Protein AF-A0A2P5I2T3-F1 (afdb_monomer)

Mean predicted aligned error: 6.68 Å

Structure (mmCIF, N/CA/C/O backbone):
data_AF-A0A2P5I2T3-F1
#
_entry.id   AF-A0A2P5I2T3-F1
#
loop_
_atom_site.group_PDB
_atom_site.id
_atom_site.type_symbol
_atom_site.label_atom_id
_atom_site.label_alt_id
_atom_site.label_comp_id
_atom_site.label_asym_id
_atom_site.label_entity_id
_atom_site.label_seq_id
_atom_site.pdbx_PDB_ins_code
_atom_site.Cartn_x
_atom_site.Cartn_y
_atom_site.Cartn_z
_atom_site.occupancy
_atom_site.B_iso_or_equiv
_atom_site.auth_seq_id
_atom_site.auth_comp_id
_atom_site.auth_asym_id
_atom_site.auth_atom_id
_atom_site.pdbx_PDB_model_num
ATOM 1 N N . MET A 1 1 ? 18.292 -25.363 -34.363 1.00 32.97 1 MET A N 1
ATOM 2 C CA . MET A 1 1 ? 18.574 -23.950 -34.681 1.00 32.97 1 MET A CA 1
ATOM 3 C C . MET A 1 1 ? 18.670 -23.229 -33.351 1.00 32.97 1 MET A C 1
ATOM 5 O O . MET A 1 1 ? 17.647 -23.008 -32.721 1.00 32.97 1 MET A O 1
ATOM 9 N N . GLN A 1 2 ? 19.888 -23.033 -32.844 1.00 26.33 2 GLN A N 1
ATOM 10 C CA . GLN A 1 2 ? 20.092 -22.266 -31.618 1.00 26.33 2 GLN A CA 1
ATOM 11 C C . GLN A 1 2 ? 19.827 -20.801 -31.954 1.00 26.33 2 GLN A C 1
ATOM 13 O O . GLN A 1 2 ? 20.566 -20.203 -32.731 1.00 26.33 2 GLN A O 1
ATOM 18 N N . ILE A 1 3 ? 18.729 -20.259 -31.439 1.00 29.86 3 ILE A N 1
ATOM 19 C CA . ILE A 1 3 ? 18.488 -18.821 -31.453 1.00 29.86 3 ILE A CA 1
ATOM 20 C C . ILE A 1 3 ? 19.332 -18.282 -30.301 1.00 29.86 3 ILE A C 1
ATOM 22 O O . ILE A 1 3 ? 18.973 -18.443 -29.139 1.00 29.86 3 ILE A O 1
ATOM 26 N N . SER A 1 4 ? 20.508 -17.739 -30.616 1.00 26.17 4 SER A N 1
ATOM 27 C CA . SER A 1 4 ? 21.255 -16.927 -29.659 1.00 26.17 4 SER A CA 1
ATOM 28 C C . SER A 1 4 ? 20.382 -15.732 -29.284 1.00 26.17 4 SER A C 1
ATOM 30 O O . SER A 1 4 ? 20.139 -14.866 -30.123 1.00 26.17 4 SER A O 1
ATOM 32 N N . LEU A 1 5 ? 19.910 -15.699 -28.036 1.00 30.08 5 LEU A N 1
ATOM 33 C CA . LEU A 1 5 ? 19.425 -14.480 -27.399 1.00 30.08 5 LEU A CA 1
ATOM 34 C C . LEU A 1 5 ? 20.590 -13.484 -27.414 1.00 30.08 5 LEU A C 1
ATOM 36 O O . LEU A 1 5 ? 21.592 -13.680 -26.728 1.00 30.08 5 LEU A O 1
ATOM 40 N N . VAL A 1 6 ? 20.494 -12.449 -28.243 1.00 29.92 6 VAL A N 1
ATOM 41 C CA . VAL A 1 6 ? 21.366 -11.283 -28.123 1.00 29.92 6 VAL A CA 1
ATOM 42 C C . VAL A 1 6 ? 20.775 -10.457 -26.987 1.00 29.92 6 VAL A C 1
ATOM 44 O O . VAL A 1 6 ? 19.827 -9.707 -27.197 1.00 29.92 6 VAL A O 1
ATOM 47 N N . THR A 1 7 ? 21.286 -10.646 -25.773 1.00 32.59 7 THR A N 1
ATOM 48 C CA . THR A 1 7 ? 21.041 -9.739 -24.651 1.00 32.59 7 THR A CA 1
ATOM 49 C C . THR A 1 7 ? 21.664 -8.391 -25.001 1.00 32.59 7 THR A C 1
ATOM 51 O O . THR A 1 7 ? 22.879 -8.201 -24.939 1.00 32.59 7 THR A O 1
ATOM 54 N N . LEU A 1 8 ? 20.839 -7.453 -25.461 1.00 34.16 8 LEU A N 1
ATOM 55 C CA . LEU A 1 8 ? 21.260 -6.078 -25.680 1.00 34.16 8 LEU A CA 1
ATOM 56 C C . LEU A 1 8 ? 21.104 -5.333 -24.349 1.00 34.16 8 LEU A C 1
ATOM 58 O O . LEU A 1 8 ? 20.110 -4.651 -24.139 1.00 34.16 8 LEU A O 1
ATOM 62 N N . SER A 1 9 ? 22.072 -5.472 -23.437 1.00 36.53 9 SER A N 1
ATOM 63 C CA . SER A 1 9 ? 22.148 -4.589 -22.266 1.00 36.53 9 SER A CA 1
ATOM 64 C C . SER A 1 9 ? 22.417 -3.165 -22.760 1.00 36.53 9 SER A C 1
ATOM 66 O O . SER A 1 9 ? 23.559 -2.797 -23.048 1.00 36.53 9 SER A O 1
ATOM 68 N N . VAL A 1 10 ? 21.364 -2.364 -22.920 1.00 43.59 10 VAL A N 1
ATOM 69 C CA . VAL A 1 10 ? 21.490 -0.944 -23.251 1.00 43.59 10 VAL A CA 1
ATOM 70 C C . VAL A 1 10 ? 21.860 -0.209 -21.967 1.00 43.59 10 VAL A C 1
ATOM 72 O O . VAL A 1 10 ? 21.004 0.201 -21.192 1.00 43.59 10 VAL A O 1
ATOM 75 N N . LEU A 1 11 ? 23.160 -0.056 -21.721 1.00 38.91 11 LEU A N 1
ATOM 76 C CA . LEU A 1 11 ? 23.653 0.818 -20.662 1.00 38.91 11 LEU A CA 1
ATOM 77 C C . LEU A 1 11 ? 23.642 2.269 -21.172 1.00 38.91 11 LEU A C 1
ATOM 79 O O . LEU A 1 11 ? 24.613 2.723 -21.783 1.00 38.91 11 LEU A O 1
ATOM 83 N N . VAL A 1 12 ? 22.570 3.020 -20.912 1.00 46.88 12 VAL A N 1
ATOM 84 C CA . VAL A 1 12 ? 22.556 4.474 -21.152 1.00 46.88 12 VAL A CA 1
ATOM 85 C C . VAL A 1 12 ? 23.304 5.164 -20.004 1.00 46.88 12 VAL A C 1
ATOM 87 O O . VAL A 1 12 ? 22.724 5.613 -19.023 1.00 46.88 12 VAL A O 1
ATOM 90 N N . THR A 1 13 ? 24.637 5.233 -20.084 1.00 38.31 13 THR A N 1
ATOM 91 C CA . THR A 1 13 ? 25.445 6.066 -19.170 1.00 38.31 13 THR A CA 1
ATOM 92 C C . THR A 1 13 ? 25.796 7.385 -19.853 1.00 38.31 13 THR A C 1
ATOM 94 O O . THR A 1 13 ? 26.799 7.479 -20.562 1.00 38.31 13 THR A O 1
ATOM 97 N N . LEU A 1 14 ? 24.998 8.436 -19.638 1.00 41.62 14 LEU A N 1
ATOM 98 C CA . LEU A 1 14 ? 25.305 9.766 -20.174 1.00 41.62 14 LEU A CA 1
ATOM 99 C C . LEU A 1 14 ? 26.227 10.551 -19.220 1.00 41.62 14 LEU A C 1
ATOM 101 O O . LEU A 1 14 ? 25.796 11.411 -18.453 1.00 41.62 14 LEU A O 1
ATOM 105 N N . ALA A 1 15 ? 27.531 10.268 -19.264 1.00 37.28 15 ALA A N 1
ATOM 106 C CA . ALA A 1 15 ? 28.548 11.060 -18.567 1.00 37.28 15 ALA A CA 1
ATOM 107 C C . ALA A 1 15 ? 29.061 12.214 -19.458 1.00 37.28 15 ALA A C 1
ATOM 109 O O . ALA A 1 15 ? 30.142 12.128 -20.036 1.00 37.28 15 ALA A O 1
ATOM 110 N N . ALA A 1 16 ? 28.303 13.310 -19.583 1.00 36.81 16 ALA A N 1
ATOM 111 C CA . ALA A 1 16 ? 28.754 14.516 -20.294 1.00 36.81 16 ALA A CA 1
ATOM 112 C C . ALA A 1 16 ? 29.417 15.531 -19.335 1.00 36.81 16 ALA A C 1
ATOM 114 O O . ALA A 1 16 ? 28.820 15.996 -18.361 1.00 36.81 16 ALA A O 1
ATOM 115 N N . ALA A 1 17 ? 30.672 15.898 -19.604 1.00 36.62 17 ALA A N 1
ATOM 116 C CA . ALA A 1 17 ? 31.431 16.871 -18.820 1.00 36.62 17 ALA A CA 1
ATOM 117 C C . ALA A 1 17 ? 30.964 18.331 -19.068 1.00 36.62 17 ALA A C 1
ATOM 119 O O . ALA A 1 17 ? 31.278 18.890 -20.108 1.00 36.62 17 ALA A O 1
ATOM 120 N N . ARG A 1 18 ? 30.271 18.920 -18.068 1.00 45.28 18 ARG A N 1
ATOM 121 C CA . ARG A 1 18 ? 30.009 20.357 -17.725 1.00 45.28 18 ARG A CA 1
ATOM 122 C C . ARG A 1 18 ? 29.583 21.350 -18.840 1.00 45.28 18 ARG A C 1
ATOM 124 O O . ARG A 1 18 ? 30.308 21.546 -19.806 1.00 45.28 18 ARG A O 1
ATOM 131 N N . PRO A 1 19 ? 28.506 22.141 -18.610 1.00 47.81 19 PRO A N 1
ATOM 132 C CA . PRO A 1 19 ? 28.566 23.308 -17.710 1.00 47.81 19 PRO A CA 1
ATOM 133 C C . PRO A 1 19 ? 27.414 23.339 -16.679 1.00 47.81 19 PRO A C 1
ATOM 135 O O . PRO A 1 19 ? 26.647 22.396 -16.573 1.00 47.81 19 PRO A O 1
ATOM 138 N N . SER A 1 20 ? 27.348 24.392 -15.863 1.00 52.25 20 SER A N 1
ATOM 139 C CA . SER A 1 20 ? 26.572 24.591 -14.620 1.00 52.25 20 SER A CA 1
ATOM 140 C C . SER A 1 20 ? 25.024 24.491 -14.675 1.00 52.25 20 SER A C 1
ATOM 142 O O . SER A 1 20 ? 24.356 25.158 -13.886 1.00 52.25 20 SER A O 1
ATOM 144 N N . GLY A 1 21 ? 24.443 23.691 -15.571 1.00 55.50 21 GLY A N 1
ATOM 145 C CA . GLY A 1 21 ? 23.000 23.448 -15.699 1.00 55.50 21 GLY A CA 1
ATOM 146 C C . GLY A 1 21 ? 22.548 22.108 -15.106 1.00 55.50 21 GLY A C 1
ATOM 147 O O . GLY A 1 21 ? 23.355 21.206 -14.883 1.00 55.50 21 GLY A O 1
ATOM 148 N N . VAL A 1 22 ? 21.246 21.981 -14.837 1.00 64.19 22 VAL A N 1
ATOM 149 C CA . VAL A 1 22 ? 20.603 20.695 -14.514 1.00 64.19 22 VAL A CA 1
ATOM 150 C C . VAL A 1 22 ? 20.504 19.875 -15.805 1.00 64.19 22 VAL A C 1
ATOM 152 O O . VAL A 1 22 ? 20.011 20.392 -16.805 1.00 64.19 22 VAL A O 1
ATOM 155 N N . LEU A 1 23 ? 20.983 18.627 -15.801 1.00 79.06 23 LEU A N 1
ATOM 156 C CA . LEU A 1 23 ? 20.867 17.729 -16.959 1.00 79.06 23 LEU A CA 1
ATOM 157 C C . LEU A 1 23 ? 19.408 17.301 -17.145 1.00 79.06 23 LEU A C 1
ATOM 159 O O . LEU A 1 23 ? 18.774 16.926 -16.164 1.00 79.06 23 LEU A O 1
ATOM 163 N N . GLN A 1 24 ? 18.888 17.346 -18.373 1.00 85.50 24 GLN A N 1
ATOM 164 C CA . GLN A 1 24 ? 17.580 16.785 -18.720 1.00 85.50 24 GLN A CA 1
ATOM 165 C C . GLN A 1 24 ? 17.779 15.494 -19.515 1.00 85.50 24 GLN A C 1
ATOM 167 O O . GLN A 1 24 ? 18.492 15.505 -20.517 1.00 85.50 24 GLN A O 1
ATOM 172 N N . LEU A 1 25 ? 17.183 14.402 -19.045 1.00 85.50 25 LEU A N 1
ATOM 173 C CA . LEU A 1 25 ? 17.205 13.078 -19.664 1.00 85.50 25 LEU A CA 1
ATOM 174 C C . LEU A 1 25 ? 15.768 12.675 -19.997 1.00 85.50 25 LEU A C 1
ATOM 176 O O . LEU A 1 25 ? 14.855 12.971 -19.223 1.00 85.50 25 LEU A O 1
ATOM 180 N N . ARG A 1 26 ? 15.576 12.049 -21.157 1.00 89.94 26 ARG A N 1
ATOM 181 C CA . ARG A 1 26 ? 14.302 11.454 -21.549 1.00 89.94 26 ARG A CA 1
ATOM 182 C C . ARG A 1 26 ? 14.583 10.165 -22.299 1.00 89.94 26 ARG A C 1
ATOM 184 O O . ARG A 1 26 ? 15.139 10.241 -23.395 1.00 89.94 26 ARG A O 1
ATOM 191 N N . ASP A 1 27 ? 14.166 9.049 -21.725 1.00 89.31 27 ASP A N 1
ATOM 192 C CA . ASP A 1 27 ? 14.324 7.729 -22.316 1.00 89.31 27 ASP A CA 1
ATOM 193 C C . ASP A 1 27 ? 12.945 7.122 -22.612 1.00 89.31 27 ASP A C 1
ATOM 195 O O . ASP A 1 27 ? 12.017 7.208 -21.816 1.00 89.31 27 ASP A O 1
ATOM 199 N N . GLU A 1 28 ? 12.799 6.534 -23.798 1.00 94.56 28 GLU A N 1
ATOM 200 C CA . GLU A 1 28 ? 11.582 5.845 -24.240 1.00 94.56 28 GLU A CA 1
ATOM 201 C C . GLU A 1 28 ? 11.980 4.460 -24.749 1.00 94.56 28 GLU A C 1
ATOM 203 O O . GLU A 1 28 ? 12.619 4.327 -25.798 1.00 94.56 28 GLU A O 1
ATOM 208 N N . LEU A 1 29 ? 11.630 3.417 -23.998 1.00 90.44 29 LEU A N 1
ATOM 209 C CA . LEU A 1 29 ? 12.040 2.042 -24.271 1.00 90.44 29 LEU A CA 1
ATOM 210 C C . LEU A 1 29 ? 10.828 1.165 -24.576 1.00 90.44 29 LEU A C 1
ATOM 212 O O . LEU A 1 29 ? 9.805 1.224 -23.900 1.00 90.44 29 LEU A O 1
ATOM 216 N N . HIS A 1 30 ? 10.963 0.322 -25.599 1.00 92.38 30 HIS A N 1
ATOM 217 C CA . HIS A 1 30 ? 9.909 -0.583 -26.047 1.00 92.38 30 HIS A CA 1
ATOM 218 C C . HIS A 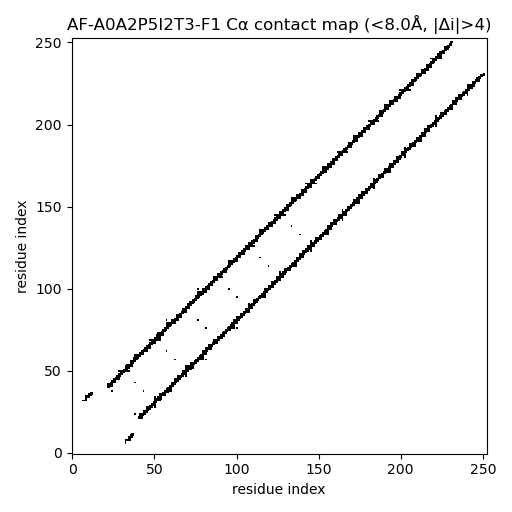1 30 ? 10.476 -1.980 -26.279 1.00 92.38 30 HIS A C 1
ATOM 220 O O . HIS A 1 30 ? 11.431 -2.124 -27.044 1.00 92.38 30 HIS A O 1
ATOM 226 N N . ASN A 1 31 ? 9.842 -3.005 -25.703 1.00 92.06 31 ASN A N 1
ATOM 227 C CA . ASN A 1 31 ? 10.200 -4.415 -25.908 1.00 92.06 31 ASN A CA 1
ATOM 228 C C . ASN A 1 31 ? 11.675 -4.707 -25.570 1.00 92.06 31 ASN A C 1
ATOM 230 O O . ASN A 1 31 ? 12.399 -5.325 -26.355 1.00 92.06 31 ASN A O 1
ATOM 234 N N . VAL A 1 32 ? 12.127 -4.203 -24.422 1.00 87.19 32 VAL A N 1
ATOM 235 C CA . VAL A 1 32 ? 13.503 -4.347 -23.929 1.00 87.19 32 VAL A CA 1
ATOM 236 C C . VAL A 1 32 ? 13.510 -5.305 -22.739 1.00 87.19 32 VAL A C 1
ATOM 238 O O . VAL A 1 32 ? 12.563 -5.329 -21.964 1.00 87.19 32 VAL A O 1
ATOM 241 N N . ALA A 1 33 ? 14.575 -6.084 -22.587 1.00 89.81 33 ALA A N 1
ATOM 242 C CA . ALA A 1 33 ? 14.834 -6.857 -21.376 1.00 89.81 33 ALA A CA 1
ATOM 243 C C . ALA A 1 33 ? 16.016 -6.238 -20.623 1.00 89.81 33 ALA A C 1
ATOM 245 O O . ALA A 1 33 ? 16.967 -5.768 -21.256 1.00 89.81 33 ALA A O 1
ATOM 246 N N . ASP A 1 34 ? 15.938 -6.233 -19.297 1.00 91.94 34 ASP A N 1
ATOM 247 C CA . ASP A 1 34 ? 16.983 -5.805 -18.368 1.00 91.94 34 ASP A CA 1
ATOM 248 C C . ASP A 1 34 ? 17.537 -4.375 -18.589 1.00 91.94 34 ASP A C 1
ATOM 250 O O . ASP A 1 34 ? 18.762 -4.177 -18.527 1.00 91.94 34 ASP A O 1
ATOM 254 N N . PRO A 1 35 ? 16.730 -3.335 -18.901 1.00 90.75 35 PRO A N 1
ATOM 255 C CA . PRO A 1 35 ? 17.290 -1.999 -19.034 1.00 90.75 35 PRO A CA 1
ATOM 256 C C . PRO A 1 35 ? 17.715 -1.456 -17.668 1.00 90.75 35 PRO A C 1
ATOM 258 O O . PRO A 1 35 ? 16.999 -1.560 -16.673 1.00 90.75 35 PRO A O 1
ATOM 261 N N . VAL A 1 36 ? 18.877 -0.805 -17.646 1.00 92.19 36 VAL A N 1
ATOM 262 C CA . VAL A 1 36 ? 19.387 -0.122 -16.457 1.00 92.19 36 VAL A CA 1
ATOM 263 C C . VAL A 1 36 ? 19.504 1.360 -16.761 1.00 92.19 36 VAL A C 1
ATOM 265 O O . VAL A 1 36 ? 20.369 1.773 -17.541 1.00 92.19 36 VAL A O 1
ATOM 268 N N . LEU A 1 37 ? 18.658 2.159 -16.116 1.00 89.06 37 LEU A N 1
ATOM 269 C CA . LEU A 1 37 ? 18.681 3.613 -16.225 1.00 89.06 37 LEU A CA 1
ATOM 270 C C . LEU A 1 37 ? 19.126 4.206 -14.895 1.00 89.06 37 LEU A C 1
ATOM 272 O O . LEU A 1 37 ? 18.697 3.805 -13.812 1.00 89.06 37 LEU A O 1
ATOM 276 N N . SER A 1 38 ? 20.048 5.161 -14.966 1.00 87.69 38 SER A N 1
ATOM 277 C CA . SER A 1 38 ? 20.539 5.827 -13.769 1.00 87.69 38 SER A CA 1
ATOM 278 C C . SER A 1 38 ? 20.663 7.320 -13.992 1.00 87.69 38 SER A C 1
ATOM 280 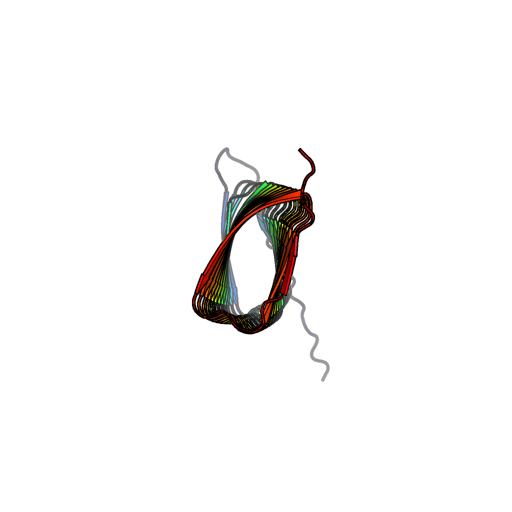O O . SER A 1 38 ? 21.278 7.786 -14.952 1.00 87.69 38 SER A O 1
ATOM 282 N N . SER A 1 39 ? 20.086 8.085 -13.071 1.00 82.81 39 SER A N 1
ATOM 283 C CA . SER A 1 39 ? 20.037 9.536 -13.165 1.00 82.81 39 SER A CA 1
ATOM 284 C C . SER A 1 39 ? 20.570 10.176 -11.883 1.00 82.81 39 SER A C 1
ATOM 286 O O . SER A 1 39 ? 20.415 9.685 -10.761 1.00 82.81 39 SER A O 1
ATOM 288 N N . SER A 1 40 ? 21.319 11.268 -12.026 1.00 85.81 40 SER A N 1
ATOM 289 C CA . SER A 1 40 ? 21.963 11.947 -10.903 1.00 85.81 40 SER A CA 1
ATOM 290 C C . SER A 1 40 ? 22.241 13.403 -11.235 1.00 85.81 40 SER A C 1
ATOM 292 O O . SER A 1 40 ? 22.907 13.708 -12.219 1.00 85.81 40 SER A O 1
ATOM 294 N N . LYS A 1 41 ? 21.806 14.313 -10.353 1.00 87.94 41 LYS A N 1
ATOM 295 C CA . LYS A 1 41 ? 21.873 15.773 -10.566 1.00 87.94 41 LYS A CA 1
ATOM 296 C C . LYS A 1 41 ? 21.166 16.190 -11.861 1.00 87.94 41 LYS A C 1
ATOM 298 O O . LYS A 1 41 ? 21.660 17.041 -12.600 1.00 87.94 41 LYS A O 1
ATOM 303 N N . SER A 1 42 ? 20.009 15.587 -12.100 1.00 86.69 42 SER A N 1
ATOM 304 C CA . SER A 1 42 ? 19.258 15.681 -13.346 1.00 86.69 42 SER A CA 1
ATOM 305 C C . SER A 1 42 ? 17.754 15.790 -13.099 1.00 86.69 42 SER A C 1
ATOM 307 O O . SER A 1 42 ? 17.270 15.562 -11.988 1.00 86.69 42 SER A O 1
ATOM 309 N N . VAL A 1 43 ? 17.043 16.142 -14.162 1.00 90.25 43 VAL A N 1
ATOM 310 C CA . VAL A 1 43 ? 15.623 15.873 -14.361 1.00 90.25 43 VAL A CA 1
ATOM 311 C C . VAL A 1 43 ? 15.545 14.731 -15.372 1.00 90.25 43 VAL A C 1
ATOM 313 O O . VAL A 1 43 ? 16.092 14.880 -16.462 1.00 90.25 43 VAL A O 1
ATOM 316 N N . ALA A 1 44 ? 14.946 13.604 -15.010 1.00 90.62 44 ALA A N 1
ATOM 317 C CA . ALA A 1 44 ? 14.779 12.443 -15.884 1.00 90.62 44 ALA A CA 1
ATOM 318 C C . ALA A 1 44 ? 13.292 12.173 -16.135 1.00 90.62 44 ALA A C 1
ATOM 320 O O . ALA A 1 44 ? 12.457 12.494 -15.285 1.00 90.62 44 ALA A O 1
ATOM 321 N N . ARG A 1 45 ? 12.972 11.627 -17.306 1.00 93.62 45 ARG A N 1
ATOM 322 C CA . ARG A 1 45 ? 11.647 11.102 -17.608 1.00 93.62 45 ARG A CA 1
ATOM 323 C C . ARG A 1 45 ? 11.785 9.835 -18.435 1.00 93.62 45 ARG A C 1
ATOM 325 O O . ARG A 1 45 ? 12.193 9.935 -19.592 1.00 93.62 45 ARG A O 1
ATOM 332 N N . ASP A 1 46 ? 11.393 8.712 -17.858 1.00 93.19 46 ASP A N 1
ATOM 333 C CA . ASP A 1 46 ? 11.585 7.404 -18.468 1.00 93.19 46 ASP A CA 1
ATOM 334 C C . ASP A 1 46 ? 10.210 6.775 -18.749 1.00 93.19 46 ASP A C 1
ATOM 336 O O . ASP A 1 46 ? 9.367 6.662 -17.863 1.00 93.19 46 ASP A O 1
ATOM 340 N N . GLU A 1 47 ? 9.949 6.417 -20.006 1.00 96.06 47 GLU A N 1
ATOM 341 C CA . GLU A 1 47 ? 8.700 5.789 -20.460 1.00 96.06 47 GLU A CA 1
ATOM 342 C C . GLU A 1 47 ? 9.015 4.385 -21.005 1.00 96.06 47 GLU A C 1
ATOM 344 O O . GLU A 1 47 ? 9.686 4.230 -22.030 1.00 96.06 47 GLU A O 1
ATOM 349 N N . LEU A 1 48 ? 8.557 3.342 -20.311 1.00 94.94 48 LEU A N 1
ATOM 350 C CA . LEU A 1 48 ? 8.883 1.942 -20.597 1.00 94.94 48 LEU A CA 1
ATOM 351 C C . LEU A 1 48 ? 7.620 1.159 -20.975 1.00 94.94 48 LEU A C 1
ATOM 353 O O . LEU A 1 48 ? 6.640 1.150 -20.234 1.00 94.94 48 LEU A O 1
ATOM 357 N N . HIS A 1 49 ? 7.666 0.451 -22.105 1.00 95.25 49 HIS A N 1
ATOM 358 C CA . HIS A 1 49 ? 6.562 -0.374 -22.600 1.00 95.25 49 HIS A CA 1
ATOM 359 C C . HIS A 1 49 ? 7.017 -1.801 -22.913 1.00 95.25 49 HIS A C 1
ATOM 361 O O . HIS A 1 49 ? 7.939 -1.999 -23.711 1.00 95.25 49 HIS A O 1
ATOM 367 N N . ASN A 1 50 ? 6.313 -2.796 -22.365 1.00 94.31 50 ASN A N 1
ATOM 368 C CA . ASN A 1 50 ? 6.598 -4.223 -22.562 1.00 94.31 50 ASN A CA 1
ATOM 369 C C . ASN A 1 50 ? 8.051 -4.566 -22.199 1.00 94.31 50 ASN A C 1
ATOM 371 O O . ASN A 1 50 ? 8.816 -5.049 -23.036 1.00 94.31 50 ASN A O 1
ATOM 375 N N . VAL A 1 51 ? 8.452 -4.232 -20.977 1.00 91.50 51 VAL A N 1
ATOM 376 C CA . VAL A 1 51 ? 9.831 -4.395 -20.509 1.00 91.50 51 VAL A CA 1
ATOM 377 C C . VAL A 1 51 ? 9.899 -5.488 -19.450 1.00 91.50 51 VAL A C 1
ATOM 379 O O . VAL A 1 51 ? 9.004 -5.594 -18.622 1.00 91.50 51 VAL A O 1
ATOM 382 N N . ALA A 1 52 ? 10.951 -6.298 -19.470 1.00 93.31 52 ALA A N 1
ATOM 383 C CA . ALA A 1 52 ? 11.249 -7.233 -18.386 1.00 93.31 52 ALA A CA 1
ATOM 384 C C . ALA A 1 52 ? 12.419 -6.706 -17.550 1.00 93.31 52 ALA A C 1
ATOM 386 O O . ALA A 1 52 ? 13.377 -6.180 -18.121 1.00 93.31 52 ALA A O 1
ATOM 387 N N . ASP A 1 53 ? 12.313 -6.831 -16.229 1.00 94.44 53 ASP A N 1
ATOM 388 C CA . ASP A 1 53 ? 13.373 -6.600 -15.246 1.00 94.44 53 ASP A CA 1
ATOM 389 C C . ASP A 1 53 ? 14.060 -5.212 -15.311 1.00 94.44 53 ASP A C 1
ATOM 391 O O . ASP A 1 53 ? 15.294 -5.122 -15.261 1.00 94.44 53 ASP A O 1
ATOM 395 N N . PRO A 1 54 ? 13.336 -4.079 -15.455 1.00 94.94 54 PRO A N 1
ATOM 396 C CA . PRO A 1 54 ? 13.994 -2.781 -15.487 1.00 94.94 54 PRO A CA 1
ATOM 397 C C . PRO A 1 54 ? 14.513 -2.367 -14.108 1.00 94.94 54 PRO A C 1
ATOM 399 O O . PRO A 1 54 ? 13.810 -2.452 -13.101 1.00 94.94 54 PRO A O 1
ATOM 402 N N . ALA A 1 55 ? 15.725 -1.815 -14.080 1.00 96.12 55 ALA A N 1
ATOM 403 C CA . ALA A 1 55 ? 16.330 -1.245 -12.882 1.00 96.12 55 ALA A CA 1
ATOM 404 C C . ALA A 1 55 ? 16.562 0.260 -13.054 1.00 96.12 55 ALA A C 1
ATOM 406 O O . ALA A 1 55 ? 17.426 0.689 -13.827 1.00 96.12 55 ALA A O 1
ATOM 407 N N . LEU A 1 56 ? 15.804 1.071 -12.315 1.00 94.50 56 LEU A N 1
ATOM 408 C CA . LEU A 1 56 ? 15.859 2.531 -12.381 1.00 94.50 56 LEU A CA 1
ATOM 409 C C . LEU A 1 56 ? 16.407 3.083 -11.062 1.00 94.50 56 LEU A C 1
ATOM 411 O O . LEU A 1 56 ? 15.844 2.881 -9.986 1.00 94.50 56 LEU A O 1
ATOM 415 N N . ALA A 1 57 ? 17.539 3.783 -11.133 1.00 93.62 57 ALA A N 1
ATOM 416 C CA . ALA A 1 57 ? 18.227 4.323 -9.964 1.00 93.62 57 ALA A CA 1
ATOM 417 C C . ALA A 1 57 ? 18.367 5.848 -10.040 1.00 93.62 57 ALA A C 1
ATOM 419 O O . ALA A 1 57 ? 19.114 6.402 -10.851 1.00 93.62 57 ALA A O 1
ATOM 420 N N . GLN A 1 58 ? 17.708 6.545 -9.121 1.00 89.19 58 GLN A N 1
ATOM 421 C CA . GLN A 1 58 ? 17.650 7.998 -9.078 1.00 89.19 58 GLN A CA 1
ATOM 422 C C . GLN A 1 58 ? 18.407 8.531 -7.858 1.00 89.19 58 GLN A C 1
ATOM 424 O O . GLN A 1 58 ? 18.078 8.276 -6.701 1.00 89.19 58 GLN A O 1
ATOM 429 N N . GLY A 1 59 ? 19.447 9.323 -8.101 1.00 87.88 59 GLY A N 1
ATOM 430 C CA . GLY A 1 59 ? 20.273 9.912 -7.051 1.00 87.88 59 GLY A CA 1
ATOM 431 C C . GLY A 1 59 ? 19.710 11.230 -6.519 1.00 87.88 59 GLY A C 1
ATOM 432 O O . GLY A 1 59 ? 18.673 11.300 -5.864 1.00 87.88 59 GLY A O 1
ATOM 433 N N . LYS A 1 60 ? 20.454 12.317 -6.750 1.00 90.94 60 LYS A N 1
ATOM 434 C CA . LYS A 1 60 ? 19.984 13.682 -6.473 1.00 90.94 60 LYS A CA 1
ATOM 435 C C . LYS A 1 60 ? 19.222 14.208 -7.689 1.00 90.94 60 LYS A C 1
ATOM 437 O O . LYS A 1 60 ? 19.807 14.975 -8.449 1.00 90.94 60 LYS A O 1
ATOM 442 N N . ALA A 1 61 ? 18.000 13.747 -7.911 1.00 89.81 61 ALA A N 1
ATOM 443 C CA . ALA A 1 61 ? 17.272 13.987 -9.155 1.00 89.81 61 ALA A CA 1
ATOM 444 C C . ALA A 1 61 ? 15.806 14.373 -8.922 1.00 89.81 61 ALA A C 1
ATOM 446 O O . ALA A 1 61 ? 15.277 14.212 -7.822 1.00 89.81 61 ALA A O 1
ATOM 447 N N . VAL A 1 62 ? 15.181 14.905 -9.967 1.00 94.44 62 VAL A N 1
ATOM 448 C CA . VAL A 1 62 ? 13.727 14.862 -10.140 1.00 94.44 62 VAL A CA 1
ATOM 449 C C . VAL A 1 62 ? 13.471 13.854 -11.246 1.00 94.44 62 VAL A C 1
ATOM 451 O O . VAL A 1 62 ? 14.080 13.978 -12.305 1.00 94.44 62 VAL A O 1
ATOM 454 N N . ALA A 1 63 ? 12.631 12.865 -11.014 1.00 94.00 63 ALA A N 1
ATOM 455 C CA . ALA A 1 63 ? 12.363 11.833 -11.998 1.00 94.00 63 ALA A CA 1
ATOM 456 C C . ALA A 1 63 ? 10.872 11.561 -12.100 1.00 94.00 63 ALA A C 1
ATOM 458 O O . ALA A 1 63 ? 10.120 11.808 -11.149 1.00 94.00 63 ALA A O 1
ATOM 459 N N . ARG A 1 64 ? 10.472 11.103 -13.280 1.00 97.25 64 ARG A N 1
ATOM 460 C CA . ARG A 1 64 ? 9.127 10.633 -13.540 1.00 97.25 64 ARG A CA 1
ATOM 461 C C . ARG A 1 64 ? 9.205 9.405 -14.427 1.00 97.25 64 ARG A C 1
ATOM 463 O O . ARG A 1 64 ? 9.595 9.548 -15.585 1.00 97.25 64 ARG A O 1
ATOM 470 N N . ASP A 1 65 ? 8.774 8.277 -13.895 1.00 96.94 65 ASP A N 1
ATOM 471 C CA . ASP A 1 65 ? 8.892 6.991 -14.563 1.00 96.94 65 ASP A CA 1
ATOM 472 C C . ASP A 1 65 ? 7.477 6.458 -14.838 1.00 96.94 65 ASP A C 1
ATOM 474 O O . ASP A 1 65 ? 6.648 6.369 -13.936 1.00 96.94 65 ASP A O 1
ATOM 478 N N . GLU A 1 66 ? 7.164 6.178 -16.103 1.00 98.12 66 GLU A N 1
ATOM 479 C CA . GLU A 1 66 ? 5.870 5.643 -16.550 1.00 98.12 66 GLU A CA 1
ATOM 480 C C . GLU A 1 66 ? 6.102 4.262 -17.182 1.00 98.12 66 GLU A C 1
ATOM 482 O O . GLU A 1 66 ? 6.724 4.138 -18.240 1.00 98.12 66 GLU A O 1
ATOM 487 N N . LEU A 1 67 ? 5.625 3.208 -16.522 1.00 97.81 67 LEU A N 1
ATOM 488 C CA . LEU A 1 67 ? 5.883 1.810 -16.869 1.00 97.81 67 LEU A CA 1
ATOM 489 C C . LEU A 1 67 ? 4.572 1.105 -17.240 1.00 97.81 67 LEU A C 1
ATOM 491 O O . LEU A 1 67 ? 3.638 1.054 -16.443 1.00 97.81 67 LEU A O 1
ATOM 495 N N . HIS A 1 68 ? 4.518 0.513 -18.434 1.00 97.56 68 HIS A N 1
ATOM 496 C CA . HIS A 1 68 ? 3.354 -0.218 -18.939 1.00 97.56 68 HIS A CA 1
ATOM 497 C C . HIS A 1 68 ? 3.720 -1.642 -19.359 1.00 97.56 68 HIS A C 1
ATOM 499 O O . HIS A 1 68 ? 4.607 -1.838 -20.196 1.00 97.56 68 HIS A O 1
ATOM 505 N N . ASN A 1 69 ? 2.969 -2.624 -18.853 1.00 96.94 69 ASN A N 1
ATOM 506 C CA . ASN A 1 69 ? 3.170 -4.051 -19.116 1.00 96.94 69 ASN A CA 1
ATOM 507 C C . ASN A 1 69 ? 4.608 -4.475 -18.788 1.00 96.94 69 ASN A C 1
ATOM 509 O O . ASN A 1 69 ? 5.357 -4.899 -19.671 1.00 96.94 69 ASN A O 1
ATOM 513 N N . VAL A 1 70 ? 5.017 -4.279 -17.540 1.00 94.50 70 VAL A N 1
ATOM 514 C CA . VAL A 1 70 ? 6.395 -4.530 -17.114 1.00 94.50 70 VAL A CA 1
ATOM 515 C C . VAL A 1 70 ? 6.436 -5.713 -16.157 1.00 94.50 70 VAL A C 1
ATOM 517 O O . VAL A 1 70 ? 5.607 -5.804 -15.259 1.00 94.50 70 VAL A O 1
ATOM 520 N N . ALA A 1 71 ? 7.393 -6.617 -16.344 1.00 94.94 71 ALA A N 1
ATOM 521 C CA . ALA A 1 71 ? 7.708 -7.639 -15.351 1.00 94.94 71 ALA A CA 1
ATOM 522 C C . ALA A 1 71 ? 8.840 -7.136 -14.450 1.00 94.94 71 ALA A C 1
ATOM 524 O O . ALA A 1 71 ? 9.830 -6.606 -14.953 1.00 94.94 71 ALA A O 1
ATOM 525 N N . ASP A 1 72 ? 8.671 -7.290 -13.145 1.00 96.88 72 ASP A N 1
ATOM 526 C CA . ASP A 1 72 ? 9.714 -7.177 -12.124 1.00 96.88 72 ASP A CA 1
ATOM 527 C C . ASP A 1 72 ? 10.502 -5.842 -12.076 1.00 96.88 72 ASP A C 1
ATOM 529 O O . ASP A 1 72 ? 11.727 -5.851 -11.914 1.00 96.88 72 ASP A O 1
ATOM 533 N N . PRO A 1 73 ? 9.866 -4.650 -12.199 1.00 97.25 73 PRO A N 1
ATOM 534 C CA . PRO A 1 73 ? 10.566 -3.383 -12.028 1.00 97.25 73 PRO A CA 1
ATOM 535 C C . PRO A 1 73 ? 11.154 -3.191 -10.627 1.00 97.25 73 PRO A C 1
ATOM 537 O O . PRO A 1 73 ? 10.481 -3.350 -9.605 1.00 97.25 73 PRO A O 1
ATOM 540 N N . ALA A 1 74 ? 12.399 -2.714 -10.601 1.00 98.06 74 ALA A N 1
ATOM 541 C CA . ALA A 1 74 ? 13.099 -2.278 -9.402 1.00 98.06 74 ALA A CA 1
ATOM 542 C C . ALA A 1 74 ? 13.451 -0.786 -9.494 1.00 98.06 74 ALA A C 1
ATOM 544 O O . ALA A 1 74 ? 14.374 -0.385 -10.212 1.00 98.06 74 ALA A O 1
ATOM 545 N N . LEU A 1 75 ? 12.734 0.047 -8.740 1.00 97.56 75 LEU A N 1
ATOM 546 C CA . LEU A 1 75 ? 12.923 1.498 -8.712 1.00 97.56 75 LEU A CA 1
ATOM 547 C C . LEU A 1 75 ? 13.529 1.912 -7.371 1.00 97.56 75 LEU A C 1
ATOM 549 O O . LEU A 1 75 ? 13.045 1.566 -6.292 1.00 97.56 75 LEU A O 1
ATOM 553 N N . SER A 1 76 ? 14.628 2.662 -7.425 1.00 96.00 76 SER A N 1
ATOM 554 C CA . SER A 1 76 ? 15.326 3.142 -6.236 1.00 96.00 76 SER A CA 1
ATOM 555 C C . SER A 1 76 ? 15.584 4.636 -6.304 1.00 96.00 76 SER A C 1
ATOM 557 O O . SER A 1 76 ? 16.303 5.126 -7.175 1.00 96.00 76 SER A O 1
ATOM 559 N N . SER A 1 77 ? 15.058 5.367 -5.326 1.00 92.50 77 SER A N 1
ATOM 560 C CA . SER A 1 77 ? 15.131 6.817 -5.263 1.00 92.50 77 SER A CA 1
ATOM 561 C C . SER A 1 77 ? 15.854 7.285 -3.993 1.00 92.50 77 SER A C 1
ATOM 563 O O . SER A 1 77 ? 15.539 6.941 -2.856 1.00 92.50 77 SER A O 1
ATOM 565 N N . GLY A 1 78 ? 16.930 8.048 -4.180 1.00 91.81 78 GLY A N 1
ATOM 566 C CA . GLY A 1 78 ? 17.848 8.465 -3.128 1.00 91.81 78 GLY A CA 1
ATOM 567 C C . GLY A 1 78 ? 17.457 9.794 -2.487 1.00 91.81 78 GLY A C 1
ATOM 568 O O . GLY A 1 78 ? 16.649 9.857 -1.565 1.00 91.81 78 GLY A O 1
ATOM 569 N N . LYS A 1 79 ? 18.130 10.874 -2.899 1.00 93.94 79 LYS A N 1
ATOM 570 C CA . LYS A 1 79 ? 17.843 12.248 -2.448 1.00 93.94 79 LYS A CA 1
ATOM 571 C C . LYS A 1 79 ? 17.079 12.980 -3.542 1.00 93.94 79 LYS A C 1
ATOM 573 O O . LYS A 1 79 ? 17.620 13.913 -4.141 1.00 93.94 79 LYS A O 1
ATOM 578 N N . SER A 1 80 ? 15.868 12.532 -3.814 1.00 93.38 80 SER A N 1
ATOM 579 C CA . SER A 1 80 ? 15.144 12.877 -5.031 1.00 93.38 80 SER A CA 1
ATOM 580 C C . SER A 1 80 ? 13.707 13.311 -4.771 1.00 93.38 80 SER A C 1
ATOM 582 O O . SER A 1 80 ? 13.190 13.221 -3.655 1.00 93.38 80 SER A O 1
ATOM 584 N N . VAL A 1 81 ? 13.093 13.812 -5.836 1.00 96.75 81 VAL A N 1
ATOM 585 C CA . VAL A 1 81 ? 11.644 13.801 -6.015 1.00 96.75 81 VAL A CA 1
ATOM 586 C C . VAL A 1 81 ? 11.362 12.774 -7.106 1.00 96.75 81 VAL A C 1
ATOM 588 O O . VAL A 1 81 ? 11.862 12.951 -8.215 1.00 96.75 81 VAL A O 1
ATOM 591 N N . ALA A 1 82 ? 10.639 11.712 -6.778 1.00 96.38 82 ALA A N 1
ATOM 592 C CA . ALA A 1 82 ? 10.277 10.637 -7.696 1.00 96.38 82 ALA A CA 1
ATOM 593 C C . ALA A 1 82 ? 8.760 10.616 -7.882 1.00 96.38 82 ALA A C 1
ATOM 595 O O . ALA A 1 82 ? 8.020 10.942 -6.946 1.00 96.38 82 ALA A O 1
ATOM 596 N N . ARG A 1 83 ? 8.319 10.282 -9.092 1.00 98.19 83 ARG A N 1
ATOM 597 C CA . ARG A 1 83 ? 6.924 9.979 -9.378 1.00 98.19 83 ARG A CA 1
ATOM 598 C C . ARG A 1 83 ? 6.872 8.793 -10.321 1.00 98.19 83 ARG A C 1
ATOM 600 O O . ARG A 1 83 ? 7.236 8.954 -11.484 1.00 98.19 83 ARG A O 1
ATOM 607 N N . ASP A 1 84 ? 6.358 7.684 -9.827 1.00 98.12 84 ASP A N 1
ATOM 608 C CA . ASP A 1 84 ? 6.413 6.413 -10.526 1.00 98.12 84 ASP A CA 1
ATOM 609 C C . ASP A 1 84 ? 4.969 5.947 -10.789 1.00 98.12 84 ASP A C 1
ATOM 611 O O . ASP A 1 84 ? 4.159 5.841 -9.872 1.00 98.12 84 ASP A O 1
ATOM 615 N N . GLU A 1 85 ? 4.611 5.757 -12.058 1.00 98.56 85 GLU A N 1
ATOM 616 C CA . GLU A 1 85 ? 3.286 5.309 -12.509 1.00 98.56 85 GLU A CA 1
ATOM 617 C C . GLU A 1 85 ? 3.440 3.936 -13.181 1.00 98.56 85 GLU A C 1
ATOM 619 O O . GLU A 1 85 ? 4.042 3.826 -14.251 1.00 98.56 85 GLU A O 1
ATOM 624 N N . LEU A 1 86 ? 2.915 2.880 -12.559 1.00 98.50 86 LEU A N 1
ATOM 625 C CA . LEU A 1 86 ? 3.060 1.489 -12.998 1.00 98.50 86 LEU A CA 1
ATOM 626 C C . LEU A 1 86 ? 1.695 0.905 -13.385 1.00 98.50 86 LEU A C 1
ATOM 628 O O . LEU A 1 86 ? 0.751 0.929 -12.597 1.00 98.50 86 LEU A O 1
ATOM 632 N N . HIS A 1 87 ? 1.604 0.334 -14.588 1.00 98.12 87 HIS A N 1
ATOM 633 C CA . HIS A 1 87 ? 0.391 -0.295 -15.114 1.00 98.12 87 HIS A CA 1
ATOM 634 C C . HIS A 1 87 ? 0.663 -1.713 -15.612 1.00 98.12 87 HIS A C 1
ATOM 636 O O . HIS A 1 87 ? 1.540 -1.914 -16.456 1.00 98.12 87 HIS A O 1
ATOM 642 N N . ASN A 1 88 ? -0.169 -2.665 -15.181 1.00 97.88 88 ASN A N 1
ATOM 643 C CA . ASN A 1 88 ? -0.090 -4.080 -15.554 1.00 97.88 88 ASN A CA 1
ATOM 644 C C . ASN A 1 88 ? 1.297 -4.654 -15.243 1.00 97.88 88 ASN A C 1
ATOM 646 O O . ASN A 1 88 ? 2.096 -4.913 -16.148 1.00 97.88 88 ASN A O 1
ATOM 650 N N . VAL A 1 89 ? 1.585 -4.806 -13.956 1.00 96.69 89 VAL A N 1
ATOM 651 C CA . VAL A 1 89 ? 2.879 -5.293 -13.474 1.00 96.69 89 VAL A CA 1
ATOM 652 C C . VAL A 1 89 ? 2.702 -6.646 -12.802 1.00 96.69 89 VAL A C 1
ATOM 654 O O . VAL A 1 89 ? 1.693 -6.876 -12.143 1.00 96.69 89 VAL A O 1
ATOM 657 N N . ALA A 1 90 ? 3.655 -7.555 -13.014 1.00 95.56 90 ALA A N 1
ATOM 658 C CA . ALA A 1 90 ? 3.713 -8.792 -12.242 1.00 95.56 90 ALA A CA 1
ATOM 659 C C . ALA A 1 90 ? 4.142 -8.443 -10.812 1.00 95.56 90 ALA A C 1
ATOM 661 O O . ALA A 1 90 ? 3.278 -8.168 -9.984 1.00 95.56 90 ALA A O 1
ATOM 662 N N . ASP A 1 91 ? 5.444 -8.284 -10.583 1.00 97.06 91 ASP A N 1
ATOM 663 C CA . ASP A 1 91 ? 5.976 -7.955 -9.263 1.00 97.06 91 ASP A CA 1
ATOM 664 C C . ASP A 1 91 ? 6.696 -6.607 -9.309 1.00 97.06 91 ASP A C 1
ATOM 666 O O . ASP A 1 91 ? 7.312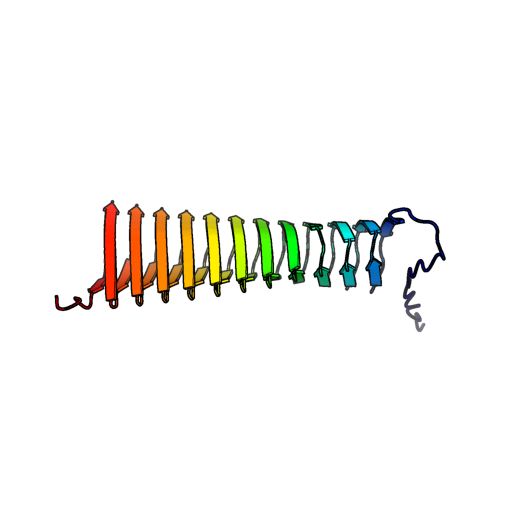 -6.267 -10.309 1.00 97.06 91 ASP A O 1
ATOM 670 N N . SER A 1 92 ? 6.651 -5.801 -8.252 1.00 96.56 92 SER A N 1
ATOM 671 C CA . SER A 1 92 ? 7.354 -4.510 -8.223 1.00 96.56 92 SER A CA 1
ATOM 672 C C . SER A 1 92 ? 8.030 -4.232 -6.893 1.00 96.56 92 SER A C 1
ATOM 674 O O . SER A 1 92 ? 7.500 -4.531 -5.821 1.00 96.56 92 SER A O 1
ATOM 676 N N . VAL A 1 93 ? 9.210 -3.612 -6.959 1.00 98.31 93 VAL A N 1
ATOM 677 C CA . VAL A 1 93 ? 9.952 -3.163 -5.779 1.00 98.31 93 VAL A CA 1
ATOM 678 C C . VAL A 1 93 ? 10.317 -1.695 -5.924 1.00 98.31 93 VAL A C 1
ATOM 680 O O . VAL A 1 93 ? 11.143 -1.320 -6.757 1.00 98.31 93 VAL A O 1
ATOM 683 N N . LEU A 1 94 ? 9.736 -0.863 -5.064 1.00 98.12 94 LEU A N 1
ATOM 684 C CA . LEU A 1 94 ? 9.991 0.572 -5.013 1.00 98.12 94 LEU A CA 1
ATOM 685 C C . LEU A 1 94 ? 10.644 0.916 -3.674 1.00 98.12 94 LEU A C 1
ATOM 687 O O . LEU A 1 94 ? 10.151 0.594 -2.592 1.00 98.12 94 LEU A O 1
ATOM 691 N N . SER A 1 95 ? 11.803 1.569 -3.727 1.00 96.88 95 SER A N 1
ATOM 692 C CA . SER A 1 95 ? 12.558 1.938 -2.533 1.00 96.88 95 SER A CA 1
ATOM 693 C C . SER A 1 95 ? 12.924 3.409 -2.537 1.00 96.88 95 SER A C 1
ATOM 695 O O . SER A 1 95 ? 13.652 3.883 -3.407 1.00 96.88 95 SER A O 1
ATOM 697 N N . SER A 1 96 ? 12.485 4.127 -1.508 1.00 93.56 96 SER A N 1
ATOM 698 C CA . SER A 1 96 ? 12.692 5.558 -1.365 1.00 93.56 96 SER A CA 1
ATOM 699 C C . SER A 1 96 ? 13.511 5.885 -0.107 1.00 93.56 96 SER A C 1
ATOM 701 O O . SER A 1 96 ? 13.283 5.403 1.006 1.00 93.56 96 SER A O 1
ATOM 703 N N . GLY A 1 97 ? 14.558 6.685 -0.283 1.00 92.81 97 GLY A N 1
ATOM 704 C CA . GLY A 1 97 ? 15.528 7.025 0.748 1.00 92.81 97 GLY A CA 1
ATOM 705 C C . GLY A 1 97 ? 15.178 8.315 1.482 1.00 92.81 97 GLY A C 1
ATOM 706 O O . GLY A 1 97 ? 14.400 8.338 2.432 1.00 92.81 97 GLY A O 1
ATOM 707 N N . LYS A 1 98 ? 15.867 9.400 1.118 1.00 94.88 98 LYS A N 1
ATOM 708 C CA . LYS A 1 98 ? 15.646 10.760 1.634 1.00 94.88 98 LYS A CA 1
ATOM 709 C C . LYS A 1 98 ? 14.932 11.581 0.567 1.00 94.88 98 LYS A C 1
ATOM 711 O O . LYS A 1 98 ? 15.537 12.496 0.005 1.00 94.88 98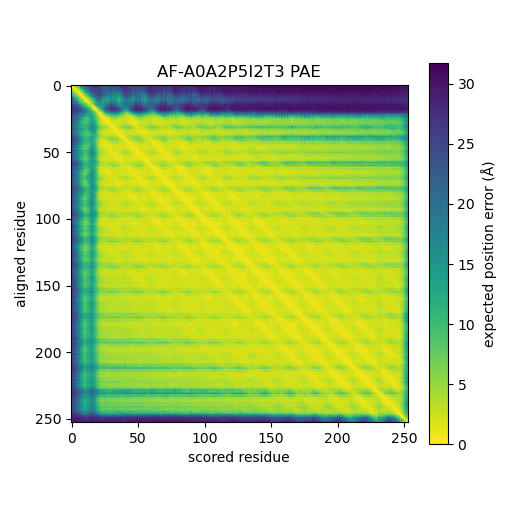 LYS A O 1
ATOM 716 N N . SER A 1 99 ? 13.686 11.234 0.300 1.00 93.88 99 SER A N 1
ATOM 717 C CA . SER A 1 99 ? 12.978 11.635 -0.912 1.00 93.88 99 SER A CA 1
ATOM 718 C C . SER A 1 99 ? 11.584 12.193 -0.632 1.00 93.88 99 SER A C 1
ATOM 720 O O . SER A 1 99 ? 11.068 12.147 0.488 1.00 93.88 99 SER A O 1
ATOM 722 N N . VAL A 1 100 ? 10.999 12.759 -1.682 1.00 97.50 100 VAL A N 1
ATOM 723 C CA . VAL A 1 100 ? 9.549 12.829 -1.853 1.00 97.50 100 VAL A CA 1
ATOM 724 C C . VAL A 1 100 ? 9.215 11.823 -2.949 1.00 97.50 100 VAL A C 1
ATOM 726 O O . VAL A 1 100 ? 9.758 11.956 -4.042 1.00 97.50 100 VAL A O 1
ATOM 729 N N . ALA A 1 101 ? 8.402 10.822 -2.644 1.00 96.94 101 ALA A N 1
ATOM 730 C CA . ALA A 1 101 ? 7.964 9.800 -3.590 1.00 96.94 101 ALA A CA 1
ATOM 731 C C . ALA A 1 101 ? 6.447 9.888 -3.765 1.00 96.94 101 ALA A C 1
ATOM 733 O O . ALA A 1 101 ? 5.734 10.282 -2.832 1.00 96.94 101 ALA A O 1
ATOM 734 N N . ARG A 1 102 ? 5.985 9.588 -4.976 1.00 98.38 102 ARG A N 1
ATOM 735 C CA . ARG A 1 102 ? 4.574 9.399 -5.277 1.00 98.38 102 ARG A CA 1
ATOM 736 C C . ARG A 1 102 ? 4.454 8.241 -6.248 1.00 98.38 102 ARG A C 1
ATOM 738 O O . ARG A 1 102 ? 4.851 8.400 -7.401 1.00 98.38 102 ARG A O 1
ATOM 745 N N . ASP A 1 103 ? 3.854 7.164 -5.782 1.00 98.38 103 ASP A N 1
ATOM 746 C CA . ASP A 1 103 ? 3.834 5.897 -6.489 1.00 98.38 103 ASP A CA 1
ATOM 747 C C . ASP A 1 103 ? 2.366 5.547 -6.778 1.00 98.38 103 ASP A C 1
ATOM 749 O O . ASP A 1 103 ? 1.538 5.490 -5.872 1.00 98.38 103 ASP A O 1
ATOM 753 N N . GLU A 1 104 ? 2.016 5.399 -8.055 1.00 98.75 104 GLU A N 1
ATOM 754 C CA . GLU A 1 104 ? 0.667 5.062 -8.527 1.00 98.75 104 GLU A CA 1
ATOM 755 C C . GLU A 1 104 ? 0.729 3.699 -9.233 1.00 98.75 104 GLU A C 1
ATOM 757 O O . GLU A 1 104 ? 1.329 3.573 -10.302 1.00 98.75 104 GLU A O 1
ATOM 762 N N . LEU A 1 105 ? 0.127 2.666 -8.641 1.00 98.69 105 LEU A N 1
ATOM 763 C CA . LEU A 1 105 ? 0.186 1.279 -9.113 1.00 98.69 105 LEU A CA 1
ATOM 764 C C . LEU A 1 105 ? -1.209 0.796 -9.525 1.00 98.69 105 LEU A C 1
ATOM 766 O O . LEU A 1 105 ? -2.152 0.849 -8.737 1.00 98.69 105 LEU A O 1
ATOM 770 N N . HIS A 1 106 ? -1.331 0.283 -10.749 1.00 98.44 106 HIS A N 1
ATOM 771 C CA . HIS A 1 106 ? -2.585 -0.226 -11.305 1.00 98.44 106 HIS A CA 1
ATOM 772 C C . HIS A 1 106 ? -2.416 -1.631 -11.878 1.00 98.44 106 HIS A C 1
ATOM 774 O O . HIS A 1 106 ? -1.580 -1.845 -12.760 1.00 98.44 106 HIS A O 1
ATOM 780 N N . ASN A 1 107 ? -3.290 -2.554 -11.466 1.00 98.25 107 ASN A N 1
ATOM 781 C CA . ASN A 1 107 ? -3.285 -3.953 -11.904 1.00 98.25 107 ASN A CA 1
ATOM 782 C C . ASN A 1 107 ? -1.914 -4.599 -11.661 1.00 98.25 107 ASN A C 1
ATOM 784 O O . ASN A 1 107 ? -1.172 -4.886 -12.605 1.00 98.25 107 ASN A O 1
ATOM 788 N N . VAL A 1 108 ? -1.570 -4.770 -10.390 1.00 97.44 108 VAL A N 1
ATOM 789 C CA . VAL A 1 108 ? -0.289 -5.346 -9.969 1.00 97.44 108 VAL A CA 1
ATOM 790 C C . VAL A 1 108 ? -0.556 -6.682 -9.290 1.00 97.44 108 VAL A C 1
ATOM 792 O O . VAL A 1 108 ? -1.518 -6.779 -8.532 1.00 97.44 108 VAL A O 1
ATOM 795 N N . ALA A 1 109 ? 0.237 -7.719 -9.570 1.00 97.88 109 ALA A N 1
ATOM 796 C CA . ALA A 1 109 ? 0.153 -8.927 -8.754 1.00 97.88 109 ALA A CA 1
ATOM 797 C C . ALA A 1 109 ? 0.760 -8.611 -7.385 1.00 97.88 109 ALA A C 1
ATOM 799 O O . ALA A 1 109 ? 0.005 -8.409 -6.437 1.00 97.88 109 ALA A O 1
ATOM 800 N N . ASP A 1 110 ? 2.071 -8.379 -7.333 1.00 98.12 110 ASP A N 1
ATOM 801 C CA . ASP A 1 110 ? 2.784 -8.168 -6.076 1.00 98.12 110 ASP A CA 1
ATOM 802 C C . ASP A 1 110 ? 3.517 -6.819 -6.050 1.00 98.12 110 ASP A C 1
ATOM 804 O O . ASP A 1 110 ? 4.162 -6.383 -7.011 1.00 98.12 110 ASP A O 1
ATOM 808 N N . SER A 1 111 ? 3.454 -6.120 -4.918 1.00 97.62 111 SER A N 1
ATOM 809 C CA . SER A 1 111 ? 4.156 -4.846 -4.738 1.00 97.62 111 SER A CA 1
ATOM 810 C C . SER A 1 111 ? 4.804 -4.717 -3.366 1.00 97.62 111 SER A C 1
ATOM 812 O O . SER A 1 111 ? 4.199 -4.982 -2.328 1.00 97.62 111 SER A O 1
ATOM 814 N N . ALA A 1 112 ? 6.057 -4.266 -3.356 1.00 98.56 112 ALA A N 1
ATOM 815 C CA . ALA A 1 112 ? 6.801 -3.955 -2.146 1.00 98.56 112 ALA A CA 1
ATOM 816 C C . ALA A 1 112 ? 7.331 -2.520 -2.202 1.00 98.56 112 ALA A C 1
ATOM 818 O O . ALA A 1 112 ? 8.245 -2.201 -2.965 1.00 98.56 112 ALA A O 1
ATOM 819 N N . LEU A 1 113 ? 6.775 -1.654 -1.357 1.00 98.44 113 LEU A N 1
ATOM 820 C CA . LEU A 1 113 ? 7.140 -0.246 -1.255 1.00 98.44 113 LEU A CA 1
ATOM 821 C C . LEU A 1 113 ? 7.851 -0.010 0.078 1.00 98.44 113 LEU A C 1
ATOM 823 O O . LEU A 1 113 ? 7.351 -0.344 1.152 1.00 98.44 113 LEU A O 1
ATOM 827 N N . SER A 1 114 ? 9.048 0.572 0.038 1.00 97.50 114 SER A N 1
ATOM 828 C CA . SER A 1 114 ? 9.840 0.843 1.238 1.00 97.50 114 SER A CA 1
ATOM 829 C C . SER A 1 114 ? 10.350 2.274 1.271 1.00 97.50 114 SER A C 1
ATOM 831 O O . SER A 1 114 ? 11.229 2.646 0.498 1.00 97.50 114 SER A O 1
ATOM 833 N N . SER A 1 115 ? 9.934 3.037 2.279 1.00 94.06 115 SER A N 1
ATOM 834 C CA . SER A 1 115 ? 10.297 4.442 2.457 1.00 94.06 115 SER A CA 1
ATOM 835 C C . SER A 1 115 ? 11.094 4.687 3.744 1.00 94.06 115 SER A C 1
ATOM 837 O O . SER A 1 115 ? 10.651 4.433 4.862 1.00 94.06 115 SER A O 1
ATOM 839 N N . GLY A 1 116 ? 12.306 5.227 3.611 1.00 92.94 116 GLY A N 1
ATOM 840 C CA . GLY A 1 116 ? 13.252 5.436 4.706 1.00 92.94 116 GLY A CA 1
ATOM 841 C C . GLY A 1 116 ? 12.995 6.709 5.514 1.00 92.94 116 GLY A C 1
ATOM 842 O O . GLY A 1 116 ? 12.458 6.667 6.618 1.00 92.94 116 GLY A O 1
ATOM 843 N N . LYS A 1 117 ? 13.466 7.857 5.020 1.00 95.12 117 LYS A N 1
ATOM 844 C CA . LYS A 1 117 ? 13.202 9.189 5.588 1.00 95.12 117 LYS A CA 1
ATOM 845 C C . LYS A 1 117 ? 12.558 10.059 4.514 1.00 95.12 117 LYS A C 1
ATOM 847 O O . LYS A 1 117 ? 13.231 10.930 3.959 1.00 95.12 117 LYS A O 1
ATOM 852 N N . ALA A 1 118 ? 11.284 9.816 4.257 1.00 93.25 118 ALA A N 1
ATOM 853 C CA . ALA A 1 118 ? 10.609 10.336 3.082 1.00 93.25 118 ALA A CA 1
ATOM 854 C C . ALA A 1 118 ? 9.283 11.031 3.406 1.00 93.25 118 ALA A C 1
ATOM 856 O O . ALA A 1 118 ? 8.758 10.941 4.519 1.00 93.25 118 ALA A O 1
ATOM 857 N N . ILE A 1 119 ? 8.773 11.741 2.407 1.00 97.50 119 ILE A N 1
ATOM 858 C CA . ILE A 1 119 ? 7.339 11.974 2.257 1.00 97.50 119 ILE A CA 1
ATOM 859 C C . ILE A 1 119 ? 6.890 11.017 1.154 1.00 97.50 119 ILE A C 1
ATOM 861 O O . ILE A 1 119 ? 7.414 11.130 0.048 1.00 97.50 119 ILE A O 1
ATOM 865 N N . ALA A 1 120 ? 5.997 10.086 1.468 1.00 96.88 120 ALA A N 1
ATOM 866 C CA . ALA A 1 120 ? 5.490 9.086 0.530 1.00 96.88 120 ALA A CA 1
ATOM 867 C C . ALA A 1 120 ? 3.993 9.299 0.285 1.00 96.88 120 ALA A C 1
ATOM 869 O O . ALA A 1 120 ? 3.292 9.849 1.146 1.00 96.88 120 ALA A O 1
ATOM 870 N N . ARG A 1 121 ? 3.541 8.939 -0.911 1.00 98.44 121 ARG A N 1
ATOM 871 C CA . ARG A 1 121 ? 2.138 8.953 -1.313 1.00 98.44 121 ARG A CA 1
ATOM 872 C C . ARG A 1 121 ? 1.928 7.794 -2.261 1.00 98.44 121 ARG A C 1
ATOM 874 O O . ARG A 1 121 ? 2.352 7.900 -3.410 1.00 98.44 121 ARG A O 1
ATOM 881 N N . ASP A 1 122 ? 1.269 6.762 -1.775 1.00 98.44 122 ASP A N 1
ATOM 882 C CA . ASP A 1 122 ? 1.194 5.492 -2.474 1.00 98.44 122 ASP A CA 1
ATOM 883 C C . ASP A 1 122 ? -0.288 5.226 -2.788 1.00 98.44 122 ASP A C 1
ATOM 885 O O . ASP A 1 122 ? -1.122 5.169 -1.888 1.00 98.44 122 ASP A O 1
ATOM 889 N N . GLU A 1 123 ? -0.639 5.156 -4.071 1.00 98.75 123 GLU A N 1
ATOM 890 C CA . GLU A 1 123 ? -2.003 4.916 -4.561 1.00 98.75 123 GLU A CA 1
ATOM 891 C C . GLU A 1 123 ? -2.023 3.574 -5.309 1.00 98.75 123 GLU A C 1
ATOM 893 O O . GLU A 1 123 ? -1.449 3.449 -6.392 1.00 98.75 123 GLU A O 1
ATOM 898 N N . LEU A 1 124 ? -2.668 2.557 -4.736 1.00 98.75 124 LEU A N 1
ATOM 899 C CA . LEU A 1 124 ? -2.694 1.184 -5.250 1.00 98.75 124 LEU A CA 1
ATOM 900 C C . LEU A 1 124 ? -4.117 0.797 -5.670 1.00 98.75 124 LEU A C 1
ATOM 902 O O . LEU A 1 124 ? -5.053 0.874 -4.875 1.00 98.75 124 LEU A O 1
ATOM 906 N N . HIS A 1 125 ? -4.273 0.335 -6.911 1.00 98.50 125 HIS A N 1
ATOM 907 C CA . HIS A 1 125 ? -5.554 -0.080 -7.481 1.00 98.50 125 HIS A CA 1
ATOM 908 C C . HIS A 1 125 ? -5.466 -1.470 -8.110 1.00 98.50 125 HIS A C 1
ATOM 910 O O . HIS A 1 125 ? -4.661 -1.693 -9.017 1.00 98.50 125 HIS A O 1
ATOM 916 N N . ASN A 1 126 ? -6.374 -2.365 -7.711 1.00 98.44 126 ASN A N 1
ATOM 917 C CA . ASN A 1 126 ? -6.439 -3.747 -8.195 1.00 98.44 126 ASN A CA 1
ATOM 918 C C . ASN A 1 126 ? -5.095 -4.463 -7.996 1.00 98.44 126 ASN A C 1
ATOM 920 O O . ASN A 1 126 ? -4.401 -4.785 -8.963 1.00 98.44 126 ASN A O 1
ATOM 924 N N . VAL A 1 127 ? -4.719 -4.656 -6.736 1.00 98.00 127 VAL A N 1
ATOM 925 C CA . VAL A 1 127 ? -3.465 -5.317 -6.360 1.00 98.00 127 VAL A CA 1
ATOM 926 C C . VAL A 1 127 ? -3.788 -6.655 -5.708 1.00 98.00 127 VAL A C 1
ATOM 928 O O . VAL A 1 127 ? -4.729 -6.717 -4.920 1.00 98.00 127 VAL A O 1
ATOM 931 N N . ALA A 1 128 ? -3.069 -7.727 -6.043 1.00 98.31 128 ALA A N 1
ATOM 932 C CA . ALA A 1 128 ? -3.217 -8.961 -5.274 1.00 98.31 128 ALA A CA 1
ATOM 933 C C . ALA A 1 128 ? -2.563 -8.751 -3.906 1.00 98.31 128 ALA A C 1
ATOM 935 O O . ALA A 1 128 ? -3.284 -8.560 -2.930 1.00 98.31 128 ALA A O 1
ATOM 936 N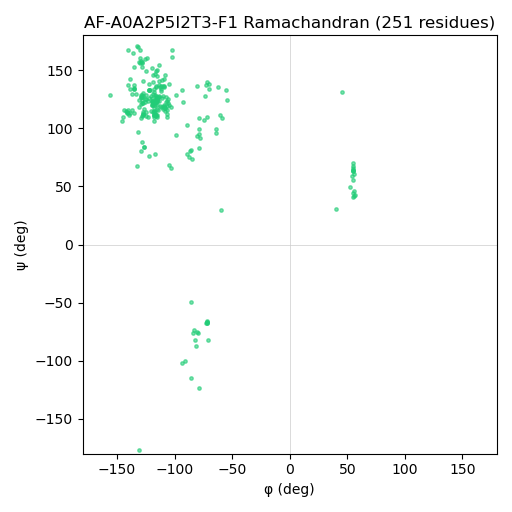 N . ASP A 1 129 ? -1.239 -8.598 -3.873 1.00 98.50 129 ASP A N 1
ATOM 937 C CA . ASP A 1 129 ? -0.481 -8.496 -2.632 1.00 98.50 129 ASP A CA 1
ATOM 938 C C . ASP A 1 129 ? 0.325 -7.190 -2.562 1.00 98.50 129 ASP A C 1
ATOM 940 O O . ASP A 1 129 ? 1.029 -6.777 -3.492 1.00 98.50 129 ASP A O 1
ATOM 944 N N . SER A 1 130 ? 0.246 -6.510 -1.419 1.00 98.06 130 SER A N 1
ATOM 945 C CA . SER A 1 130 ? 0.984 -5.267 -1.182 1.00 98.06 130 SER A CA 1
ATOM 946 C C . SER A 1 130 ? 1.649 -5.225 0.188 1.00 98.06 130 SER A C 1
ATOM 948 O O . SER A 1 130 ? 1.048 -5.524 1.221 1.00 98.06 130 SER A O 1
ATOM 950 N N . ALA A 1 131 ? 2.911 -4.804 0.209 1.00 98.56 131 ALA A N 1
ATOM 951 C CA . ALA A 1 131 ? 3.680 -4.591 1.426 1.00 98.56 131 ALA A CA 1
ATOM 952 C C . ALA A 1 131 ? 4.291 -3.187 1.433 1.00 98.56 131 ALA A C 1
ATOM 954 O O . ALA A 1 131 ? 5.209 -2.886 0.670 1.00 98.56 131 ALA A O 1
ATOM 955 N N . LEU A 1 132 ? 3.819 -2.332 2.338 1.00 98.44 132 LEU A N 1
ATOM 956 C CA . LEU A 1 132 ? 4.286 -0.958 2.502 1.00 98.44 132 LEU A CA 1
ATOM 957 C C . LEU A 1 132 ? 5.050 -0.841 3.823 1.00 98.44 132 LEU A C 1
ATOM 959 O O . LEU A 1 132 ? 4.515 -1.057 4.909 1.00 98.44 132 LEU A O 1
ATOM 963 N N . THR A 1 133 ? 6.334 -0.495 3.756 1.00 98.00 133 THR A N 1
ATOM 964 C CA . THR A 1 133 ? 7.200 -0.333 4.931 1.00 98.00 133 THR A CA 1
ATOM 965 C C . THR A 1 133 ? 7.749 1.079 5.023 1.00 98.00 133 THR A C 1
ATOM 967 O O . THR A 1 133 ? 8.464 1.555 4.147 1.00 98.00 133 THR A O 1
ATOM 970 N N . GLN A 1 134 ? 7.507 1.747 6.145 1.00 95.19 134 GLN A N 1
ATOM 971 C CA . GLN A 1 134 ? 7.887 3.139 6.336 1.00 95.19 134 GLN A CA 1
ATOM 972 C C . GLN A 1 134 ? 8.679 3.346 7.626 1.00 95.19 134 GLN A C 1
ATOM 974 O O . GLN A 1 134 ? 8.247 3.043 8.736 1.00 95.19 134 GLN A O 1
ATOM 979 N N . GLY A 1 135 ? 9.876 3.914 7.497 1.00 94.00 135 GLY A N 1
ATOM 980 C CA . GLY A 1 135 ? 10.788 4.170 8.605 1.00 94.00 135 GLY A CA 1
ATOM 981 C C . GLY A 1 135 ? 10.444 5.441 9.382 1.00 94.00 135 GLY A C 1
ATOM 982 O O . GLY A 1 135 ? 9.811 5.406 10.432 1.00 94.00 135 GLY A O 1
ATOM 983 N N . LYS A 1 136 ? 10.965 6.579 8.921 1.00 96.12 136 LYS A N 1
ATOM 984 C CA . LYS A 1 136 ? 10.749 7.929 9.461 1.00 96.12 136 LYS A CA 1
ATOM 985 C C . LYS A 1 136 ? 10.056 8.786 8.410 1.00 96.12 136 LYS A C 1
ATOM 987 O O . LYS A 1 136 ? 10.728 9.588 7.758 1.00 96.12 136 LYS A O 1
ATOM 992 N N . ALA A 1 137 ? 8.754 8.608 8.253 1.00 93.56 137 ALA A N 1
ATOM 993 C CA . ALA A 1 137 ? 8.031 9.158 7.118 1.00 93.56 137 ALA A CA 1
ATOM 994 C C . ALA A 1 137 ? 6.850 10.049 7.514 1.00 93.56 137 ALA A C 1
ATOM 996 O O . ALA A 1 137 ? 6.352 10.001 8.640 1.00 93.56 137 ALA A O 1
ATOM 997 N N . VAL A 1 138 ? 6.433 10.877 6.561 1.00 97.56 138 VAL A N 1
ATOM 998 C CA . VAL A 1 138 ? 5.038 11.305 6.455 1.00 97.56 138 VAL A CA 1
ATOM 999 C C . VAL A 1 138 ? 4.469 10.558 5.265 1.00 97.56 138 VAL A C 1
ATOM 1001 O O . VAL A 1 138 ? 5.043 10.669 4.183 1.00 97.56 138 VAL A O 1
ATOM 1004 N N . ALA A 1 139 ? 3.394 9.815 5.461 1.00 96.81 139 ALA A N 1
ATOM 1005 C CA . ALA A 1 139 ? 2.827 8.991 4.413 1.00 96.81 139 ALA A CA 1
ATOM 1006 C C . ALA A 1 139 ? 1.330 9.176 4.269 1.00 96.81 139 ALA A C 1
ATOM 1008 O O . ALA A 1 139 ? 0.650 9.644 5.191 1.00 96.81 139 ALA A O 1
ATOM 1009 N N . ARG A 1 140 ? 0.868 8.844 3.072 1.00 98.50 140 ARG A N 1
ATOM 1010 C CA . ARG A 1 140 ? -0.535 8.722 2.751 1.00 98.50 140 ARG A CA 1
ATOM 1011 C C . ARG A 1 140 ? -0.682 7.575 1.769 1.00 98.50 140 ARG A C 1
ATOM 1013 O O . ARG A 1 140 ? -0.200 7.711 0.647 1.00 98.50 140 ARG A O 1
ATOM 1020 N N . ASP A 1 141 ? -1.371 6.536 2.197 1.00 98.50 141 ASP A N 1
ATOM 1021 C CA . ASP A 1 141 ? -1.498 5.303 1.441 1.00 98.50 141 ASP A CA 1
ATOM 1022 C C . ASP A 1 141 ? -2.990 5.093 1.141 1.00 98.50 141 ASP A C 1
ATOM 1024 O O . ASP A 1 141 ? -3.822 5.106 2.047 1.00 98.50 141 ASP A O 1
ATOM 1028 N N . GLU A 1 142 ? -3.347 4.983 -0.136 1.00 98.81 142 GLU A N 1
ATOM 1029 C CA . GLU A 1 142 ? -4.719 4.753 -0.603 1.00 98.81 142 GLU A CA 1
ATOM 1030 C C . GLU A 1 142 ? -4.768 3.432 -1.371 1.00 98.81 142 GLU A C 1
ATOM 1032 O O . GLU A 1 142 ? -4.161 3.297 -2.434 1.00 98.81 142 GLU A O 1
ATOM 1037 N N . LEU A 1 143 ? -5.488 2.447 -0.836 1.00 98.75 143 LEU A N 1
ATOM 1038 C CA . LEU A 1 143 ? -5.584 1.099 -1.393 1.00 98.75 143 LEU A CA 1
ATOM 1039 C C . LEU A 1 143 ? -7.026 0.813 -1.820 1.00 98.75 143 LEU A C 1
ATOM 1041 O O . LEU A 1 143 ? -7.953 0.907 -1.016 1.00 98.75 143 LEU A O 1
ATOM 1045 N N . HIS A 1 144 ? -7.209 0.419 -3.078 1.00 98.56 144 HIS A N 1
ATOM 1046 C CA . HIS A 1 144 ? -8.510 0.091 -3.656 1.00 98.56 144 HIS A CA 1
ATOM 1047 C C . HIS A 1 144 ? -8.491 -1.280 -4.327 1.00 98.56 144 HIS A C 1
ATOM 1049 O O . HIS A 1 144 ? -7.706 -1.515 -5.247 1.00 98.56 144 HIS A O 1
ATOM 1055 N N . ASN A 1 145 ? -9.435 -2.144 -3.942 1.00 98.50 145 ASN A N 1
ATOM 1056 C CA . ASN A 1 145 ? -9.570 -3.504 -4.472 1.00 98.50 145 ASN A CA 1
ATOM 1057 C C . ASN A 1 145 ? -8.261 -4.290 -4.312 1.00 98.50 145 ASN A C 1
ATOM 1059 O O . ASN A 1 145 ? -7.610 -4.638 -5.299 1.00 98.50 145 ASN A O 1
ATOM 1063 N N . VAL A 1 146 ? -7.862 -4.514 -3.064 1.00 98.31 146 VAL A N 1
ATOM 1064 C CA . VAL A 1 146 ? -6.637 -5.249 -2.733 1.00 98.31 146 VAL A CA 1
ATOM 1065 C C . VAL A 1 146 ? -7.015 -6.591 -2.122 1.00 98.31 146 VAL A C 1
ATOM 1067 O O . VAL A 1 146 ? -7.945 -6.636 -1.319 1.00 98.31 146 VAL A O 1
ATOM 1070 N N . ALA A 1 147 ? -6.354 -7.684 -2.506 1.00 98.38 147 ALA A N 1
ATOM 1071 C CA . ALA A 1 147 ? -6.565 -8.941 -1.791 1.00 98.38 147 ALA A CA 1
ATOM 1072 C C . ALA A 1 147 ? -5.891 -8.833 -0.420 1.00 98.38 147 ALA A C 1
ATOM 1074 O O . ALA A 1 147 ? -6.594 -8.654 0.572 1.00 98.38 147 ALA A O 1
ATOM 1075 N N . ASP A 1 148 ? -4.561 -8.756 -0.395 1.00 98.50 148 ASP A N 1
ATOM 1076 C CA . ASP A 1 148 ? -3.783 -8.751 0.837 1.00 98.50 148 ASP A CA 1
ATOM 1077 C C . ASP A 1 148 ? -2.910 -7.492 0.950 1.00 98.50 148 ASP A C 1
ATOM 1079 O O . ASP A 1 148 ? -2.193 -7.080 0.031 1.00 98.50 148 ASP A O 1
ATOM 1083 N N . SER A 1 149 ? -2.951 -6.853 2.119 1.00 98.19 149 SER A N 1
ATOM 1084 C CA . SER A 1 149 ? -2.153 -5.657 2.398 1.00 98.19 149 SER A CA 1
ATOM 1085 C C . SER A 1 149 ? -1.474 -5.701 3.762 1.00 98.19 149 SER A C 1
ATOM 1087 O O . SER A 1 149 ? -2.080 -6.009 4.789 1.00 98.19 149 SER A O 1
ATOM 1089 N N . ALA A 1 150 ? -0.192 -5.343 3.787 1.00 98.56 150 ALA A N 1
ATOM 1090 C CA . ALA A 1 150 ? 0.598 -5.219 5.004 1.00 98.56 150 ALA A CA 1
ATOM 1091 C C . ALA A 1 150 ? 1.282 -3.850 5.068 1.00 98.56 150 ALA A C 1
ATOM 1093 O O . ALA A 1 150 ? 2.213 -3.564 4.315 1.00 98.56 150 ALA A O 1
ATOM 1094 N N . LEU A 1 151 ? 0.862 -3.009 6.011 1.00 98.44 151 LEU A N 1
ATOM 1095 C CA . LEU A 1 151 ? 1.405 -1.671 6.233 1.00 98.44 151 LEU A CA 1
ATOM 1096 C C . LEU A 1 151 ? 2.181 -1.651 7.554 1.00 98.44 151 LEU A C 1
ATOM 1098 O O . LEU A 1 151 ? 1.635 -1.855 8.637 1.00 98.44 151 LEU A O 1
ATOM 1102 N N . THR A 1 152 ? 3.487 -1.398 7.487 1.00 98.00 152 THR A N 1
ATOM 1103 C CA . THR A 1 152 ? 4.369 -1.330 8.658 1.00 98.00 152 THR A CA 1
ATOM 1104 C C . THR A 1 152 ? 5.021 0.035 8.779 1.00 98.00 152 THR A C 1
ATOM 1106 O O . THR A 1 152 ? 5.826 0.438 7.943 1.00 98.00 152 THR A O 1
ATOM 1109 N N . GLN A 1 153 ? 4.772 0.723 9.890 1.00 95.06 153 GLN A N 1
ATOM 1110 C CA . GLN A 1 153 ? 5.254 2.080 10.116 1.00 95.06 153 GLN A CA 1
ATOM 1111 C C . GLN A 1 153 ? 6.049 2.195 11.421 1.00 95.06 153 GLN A C 1
ATOM 1113 O O . GLN A 1 153 ? 5.590 1.880 12.518 1.00 95.06 153 GLN A O 1
ATOM 1118 N N . GLY A 1 154 ? 7.280 2.696 11.331 1.00 94.38 154 GLY A N 1
ATOM 1119 C CA . GLY A 1 154 ? 8.190 2.829 12.465 1.00 94.38 154 GLY A CA 1
ATOM 1120 C C . GLY A 1 154 ? 7.952 4.093 13.293 1.00 94.38 154 GLY A C 1
ATOM 1121 O O . GLY A 1 154 ? 7.509 4.042 14.440 1.00 94.38 154 GLY A O 1
ATOM 1122 N N . LYS A 1 155 ? 8.349 5.245 12.751 1.00 96.38 155 LYS A N 1
ATOM 1123 C CA . LYS A 1 155 ? 8.232 6.586 13.342 1.00 96.38 155 LYS A CA 1
ATOM 1124 C C . LYS A 1 155 ? 7.581 7.517 12.329 1.00 96.38 155 LYS A C 1
ATOM 1126 O O . LYS A 1 155 ? 8.296 8.271 11.666 1.00 96.38 155 LYS A O 1
ATOM 1131 N N . ALA A 1 156 ? 6.263 7.456 12.222 1.00 93.88 156 ALA A N 1
ATOM 1132 C CA . ALA A 1 156 ? 5.549 8.077 11.117 1.00 93.88 156 ALA A CA 1
ATOM 1133 C C . ALA A 1 156 ? 4.437 9.034 11.560 1.00 93.88 156 ALA A C 1
ATOM 1135 O O . ALA A 1 156 ? 3.962 8.992 12.698 1.00 93.88 156 ALA A O 1
ATOM 1136 N N . VAL A 1 157 ? 4.057 9.911 10.636 1.00 97.50 157 VAL A N 1
ATOM 1137 C CA . VAL A 1 157 ? 2.699 10.450 10.569 1.00 97.50 157 VAL A CA 1
ATOM 1138 C C . VAL A 1 157 ? 2.065 9.825 9.339 1.00 97.50 157 VAL A C 1
ATOM 1140 O O . VAL A 1 157 ? 2.590 10.041 8.248 1.00 97.50 157 VAL A O 1
ATOM 1143 N N . ALA A 1 158 ? 0.993 9.069 9.512 1.00 96.50 158 ALA A N 1
ATOM 1144 C CA . ALA A 1 158 ? 0.389 8.309 8.428 1.00 96.50 158 ALA A CA 1
ATOM 1145 C C . ALA A 1 158 ? -1.109 8.550 8.311 1.00 96.50 158 ALA A C 1
ATOM 1147 O O . ALA A 1 158 ? -1.756 9.031 9.251 1.00 96.50 158 ALA A O 1
ATOM 1148 N N . ARG A 1 159 ? -1.609 8.273 7.112 1.00 98.44 159 ARG A N 1
ATOM 1149 C CA . ARG A 1 159 ? -3.019 8.293 6.759 1.00 98.44 159 ARG A CA 1
ATOM 1150 C C . ARG A 1 159 ? -3.253 7.179 5.763 1.00 98.44 159 ARG A C 1
ATOM 1152 O O . ARG A 1 159 ? -2.808 7.320 4.626 1.00 98.44 159 ARG A O 1
ATOM 1159 N N . ASP A 1 160 ? -3.955 6.153 6.197 1.00 98.44 160 ASP A N 1
ATOM 1160 C CA . ASP A 1 160 ? -4.133 4.943 5.414 1.00 98.44 160 ASP A CA 1
ATOM 1161 C C . ASP A 1 160 ? -5.634 4.802 5.126 1.00 98.44 160 ASP A C 1
ATOM 1163 O O . ASP A 1 160 ? -6.451 4.782 6.045 1.00 98.44 160 ASP A O 1
ATOM 1167 N N . GLU A 1 161 ? -6.013 4.792 3.851 1.00 98.75 161 GLU A N 1
ATOM 1168 C CA . GLU A 1 161 ? -7.402 4.672 3.393 1.00 98.75 161 GLU A CA 1
ATOM 1169 C C . GLU A 1 161 ? -7.530 3.381 2.571 1.00 98.75 161 GLU A C 1
ATOM 1171 O O . GLU A 1 161 ? -6.962 3.262 1.485 1.00 98.75 161 GLU A O 1
ATOM 1176 N N . LEU A 1 162 ? -8.259 2.394 3.092 1.00 98.75 162 LEU A N 1
ATOM 1177 C CA . LEU A 1 162 ? -8.426 1.070 2.493 1.00 98.75 162 LEU A CA 1
ATOM 1178 C C . LEU A 1 162 ? -9.882 0.868 2.066 1.00 98.75 162 LEU A C 1
ATOM 1180 O O . LEU A 1 162 ? -10.802 0.996 2.876 1.00 98.75 162 LEU A O 1
ATOM 1184 N N . HIS A 1 163 ? -10.091 0.503 0.803 1.00 98.56 163 HIS A N 1
ATOM 1185 C CA . HIS A 1 163 ? -11.408 0.258 0.222 1.00 98.56 163 HIS A CA 1
ATOM 1186 C C . HIS A 1 163 ? -11.459 -1.090 -0.493 1.00 98.56 163 HIS A C 1
ATOM 1188 O O . HIS A 1 163 ? -10.689 -1.330 -1.425 1.00 98.56 163 HIS A O 1
ATOM 1194 N N . ASN A 1 164 ? -12.441 -1.920 -0.132 1.00 98.56 164 ASN A N 1
ATOM 1195 C CA . ASN A 1 164 ? -12.645 -3.252 -0.709 1.00 98.56 164 ASN A CA 1
ATOM 1196 C C . ASN A 1 164 ? -11.374 -4.105 -0.589 1.00 98.56 164 ASN A C 1
ATOM 1198 O O . ASN A 1 164 ? -10.757 -4.459 -1.595 1.00 98.56 164 ASN A O 1
ATOM 1202 N N . VAL A 1 165 ? -10.969 -4.382 0.646 1.00 98.44 165 VAL A N 1
ATOM 1203 C CA . VAL A 1 165 ? -9.780 -5.189 0.938 1.00 98.44 165 VAL A CA 1
ATOM 1204 C C . VAL A 1 165 ? -10.216 -6.532 1.507 1.00 98.44 165 VAL A C 1
ATOM 1206 O O . VAL A 1 165 ? -11.135 -6.559 2.324 1.00 98.44 165 VAL A O 1
ATOM 1209 N N . ALA A 1 166 ? -9.617 -7.642 1.074 1.00 98.38 166 ALA A N 1
ATOM 1210 C CA . ALA A 1 166 ? -9.882 -8.914 1.743 1.00 98.38 166 ALA A CA 1
ATOM 1211 C C . ALA A 1 166 ? -9.187 -8.893 3.107 1.00 98.38 166 ALA A C 1
ATOM 1213 O O . ALA A 1 166 ? -9.867 -8.713 4.115 1.00 98.38 166 ALA A O 1
ATOM 1214 N N . ASP A 1 167 ? -7.855 -8.890 3.115 1.00 98.56 167 ASP A N 1
ATOM 1215 C CA . ASP A 1 167 ? -7.064 -8.966 4.336 1.00 98.56 167 ASP A CA 1
ATOM 1216 C C . ASP A 1 167 ? -6.132 -7.754 4.482 1.00 98.56 167 ASP A C 1
ATOM 1218 O O . ASP A 1 167 ? -5.410 -7.338 3.569 1.00 98.56 167 ASP A O 1
ATOM 1222 N N . SER A 1 168 ? -6.130 -7.160 5.675 1.00 98.12 168 SER A N 1
ATOM 1223 C CA . SER A 1 168 ? -5.271 -6.017 5.992 1.00 98.12 168 SER A CA 1
ATOM 1224 C C . SER A 1 168 ? -4.585 -6.151 7.347 1.00 98.12 168 SER A C 1
ATOM 1226 O O . SER A 1 168 ? -5.198 -6.459 8.369 1.00 98.12 168 SER A O 1
ATOM 1228 N N . ALA A 1 169 ? -3.284 -5.870 7.374 1.00 98.56 169 ALA A N 1
ATOM 1229 C CA . ALA A 1 169 ? -2.483 -5.831 8.589 1.00 98.56 169 ALA A CA 1
ATOM 1230 C C . ALA A 1 169 ? -1.732 -4.500 8.693 1.00 98.56 169 ALA A C 1
ATOM 1232 O O . ALA A 1 169 ? -0.789 -4.237 7.947 1.00 98.56 169 ALA A O 1
ATOM 1233 N N . LEU A 1 170 ? -2.119 -3.669 9.657 1.00 98.25 170 LEU A N 1
ATOM 1234 C CA . LEU A 1 170 ? -1.511 -2.371 9.934 1.00 98.25 170 LEU A CA 1
ATOM 1235 C C . LEU A 1 170 ? -0.742 -2.448 11.256 1.00 98.25 170 LEU A C 1
ATOM 1237 O O . LEU A 1 170 ? -1.300 -2.720 12.318 1.00 98.25 170 LEU A O 1
ATOM 1241 N N . SER A 1 171 ? 0.566 -2.201 11.215 1.00 97.50 171 SER A N 1
ATOM 1242 C CA . SER A 1 171 ? 1.445 -2.247 12.386 1.00 97.50 171 SER A CA 1
ATOM 1243 C C . SER A 1 171 ? 2.236 -0.956 12.541 1.00 97.50 171 SER A C 1
ATOM 1245 O O . SER A 1 171 ? 3.118 -0.630 11.745 1.00 97.50 171 SER A O 1
ATOM 1247 N N . GLN A 1 172 ? 1.993 -0.248 13.640 1.00 94.44 172 GLN A N 1
ATOM 1248 C CA . GLN A 1 172 ? 2.551 1.072 13.894 1.00 94.44 172 GLN A CA 1
ATOM 1249 C C . GLN A 1 172 ? 3.342 1.117 15.206 1.00 94.44 172 GLN A C 1
ATOM 1251 O O . GLN A 1 172 ? 2.849 0.843 16.301 1.00 94.44 172 GLN A O 1
ATOM 1256 N N . GLY A 1 173 ? 4.610 1.518 15.120 1.00 93.62 173 GLY A N 1
ATOM 1257 C CA . GLY A 1 173 ? 5.532 1.573 16.252 1.00 93.62 173 GLY A CA 1
ATOM 1258 C C . GLY A 1 173 ? 5.346 2.813 17.128 1.00 93.62 173 GLY A C 1
ATOM 1259 O O . GLY A 1 173 ? 4.861 2.735 18.257 1.00 93.62 173 GLY A O 1
ATOM 1260 N N . LYS A 1 174 ? 5.819 3.967 16.650 1.00 96.06 174 LYS A N 1
ATOM 1261 C CA . LYS A 1 174 ? 5.670 5.275 17.299 1.00 96.06 174 LYS A CA 1
ATOM 1262 C C . LYS A 1 174 ? 5.095 6.272 16.298 1.00 96.06 174 LYS A C 1
ATOM 1264 O O . LYS A 1 174 ? 5.869 6.973 15.643 1.00 96.06 174 LYS A O 1
ATOM 1269 N N . ALA A 1 175 ? 3.775 6.348 16.218 1.00 93.69 175 ALA A N 1
ATOM 1270 C CA . ALA A 1 175 ? 3.100 7.053 15.139 1.00 93.69 175 ALA A CA 1
ATOM 1271 C C . ALA A 1 175 ? 2.037 8.048 15.619 1.00 93.69 175 ALA A C 1
ATOM 1273 O O . ALA A 1 175 ? 1.568 7.995 16.758 1.00 93.69 175 ALA A O 1
ATOM 1274 N N . VAL A 1 176 ? 1.694 8.972 14.727 1.00 97.12 176 VAL A N 1
ATOM 1275 C CA . VAL A 1 176 ? 0.364 9.579 14.689 1.00 97.12 176 VAL A CA 1
ATOM 1276 C C . VAL A 1 176 ? -0.300 9.033 13.439 1.00 97.12 176 VAL A C 1
ATOM 1278 O O . VAL A 1 176 ? 0.234 9.259 12.355 1.00 97.12 176 VAL A O 1
ATOM 1281 N N . ALA A 1 177 ? -1.408 8.327 13.586 1.00 95.88 177 ALA A N 1
ATOM 1282 C CA . ALA A 1 177 ? -2.052 7.657 12.470 1.00 95.88 177 ALA A CA 1
ATOM 1283 C C . ALA A 1 177 ? -3.534 7.972 12.392 1.00 95.88 177 ALA A C 1
ATOM 1285 O O . ALA A 1 177 ? -4.160 8.382 13.379 1.00 95.88 177 ALA A O 1
ATOM 1286 N N . ARG A 1 178 ? -4.052 7.819 11.181 1.00 98.19 178 ARG A N 1
ATOM 1287 C CA . ARG A 1 178 ? -5.470 7.844 10.900 1.00 98.19 178 ARG A CA 1
ATOM 1288 C C . ARG A 1 178 ? -5.744 6.784 9.852 1.00 98.19 178 ARG A C 1
ATOM 1290 O O . ARG A 1 178 ? -5.308 6.965 8.718 1.00 98.19 178 ARG A O 1
ATOM 1297 N N . ASP A 1 179 ? -6.490 5.770 10.243 1.00 98.25 179 ASP A N 1
ATOM 1298 C CA . ASP A 1 179 ? -6.731 4.604 9.410 1.00 98.25 179 ASP A CA 1
ATOM 1299 C C . ASP A 1 179 ? -8.239 4.547 9.123 1.00 98.25 179 ASP A C 1
ATOM 1301 O O . ASP A 1 179 ? -9.056 4.579 10.043 1.00 98.25 179 ASP A O 1
ATOM 1305 N N . GLU A 1 180 ? -8.623 4.553 7.848 1.00 98.69 180 GLU A N 1
ATOM 1306 C CA . GLU A 1 180 ? -10.016 4.470 7.397 1.00 98.69 180 GLU A CA 1
ATOM 1307 C C . GLU A 1 180 ? -10.194 3.202 6.559 1.00 98.69 180 GLU A C 1
ATOM 1309 O O . GLU A 1 180 ? -9.610 3.071 5.485 1.00 98.69 180 GLU A O 1
ATOM 1314 N N . LEU A 1 181 ? -10.996 2.260 7.049 1.00 98.69 181 LEU A N 1
ATOM 1315 C CA . LEU A 1 181 ? -11.231 0.962 6.420 1.00 98.69 181 LEU A CA 1
ATOM 1316 C C . LEU A 1 181 ? -12.695 0.854 5.991 1.00 98.69 181 LEU A C 1
ATOM 1318 O O . LEU A 1 181 ? -13.604 0.951 6.816 1.00 98.69 181 LEU A O 1
ATOM 1322 N N . HIS A 1 182 ? -12.924 0.600 4.705 1.00 98.50 182 HIS A N 1
ATOM 1323 C CA . HIS A 1 182 ? -14.250 0.445 4.115 1.00 98.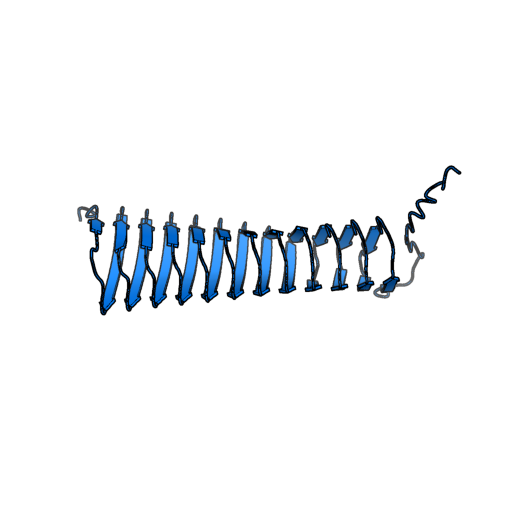50 182 HIS A CA 1
ATOM 1324 C C . HIS A 1 182 ? -14.371 -0.878 3.364 1.00 98.50 182 HIS A C 1
ATOM 1326 O O . HIS A 1 182 ? -13.627 -1.126 2.414 1.00 98.50 182 HIS A O 1
ATOM 1332 N N . ASN A 1 183 ? -15.382 -1.676 3.716 1.00 98.56 183 ASN A N 1
ATOM 1333 C CA . ASN A 1 183 ? -15.649 -2.982 3.108 1.00 98.56 183 ASN A CA 1
ATOM 1334 C C . ASN A 1 183 ? -14.413 -3.889 3.185 1.00 98.56 183 ASN A C 1
ATOM 1336 O O . ASN A 1 183 ? -13.830 -4.245 2.160 1.00 98.56 183 ASN A O 1
ATOM 1340 N N . VAL A 1 184 ? -13.996 -4.211 4.407 1.00 98.44 184 VAL A N 1
ATOM 1341 C CA . VAL A 1 184 ? -12.842 -5.081 4.658 1.00 98.44 184 VAL A CA 1
ATOM 1342 C C . VAL A 1 184 ? -13.335 -6.416 5.199 1.00 98.44 184 VAL A C 1
ATOM 1344 O O . VAL A 1 184 ? -14.226 -6.419 6.047 1.00 98.44 184 VAL A O 1
ATOM 1347 N N . ALA A 1 185 ? -12.816 -7.543 4.709 1.00 98.31 185 ALA A N 1
ATOM 1348 C CA . ALA A 1 185 ? -13.156 -8.826 5.321 1.00 98.31 185 ALA A CA 1
ATOM 1349 C C . ALA A 1 185 ? -12.448 -8.920 6.676 1.00 98.31 185 ALA A C 1
ATOM 1351 O O . ALA A 1 185 ? -13.111 -8.775 7.702 1.00 98.31 185 ALA A O 1
ATOM 1352 N N . ASP A 1 186 ? -11.117 -8.979 6.665 1.00 98.44 186 ASP A N 1
ATOM 1353 C CA . ASP A 1 186 ? -10.314 -9.160 7.866 1.00 98.44 186 ASP A CA 1
ATOM 1354 C C . ASP A 1 186 ? -9.315 -8.009 8.049 1.00 98.44 186 ASP A C 1
ATOM 1356 O O . ASP A 1 186 ? -8.596 -7.581 7.139 1.00 98.44 186 ASP A O 1
ATOM 1360 N N . SER A 1 187 ? -9.253 -7.476 9.269 1.00 97.81 187 SER A N 1
ATOM 1361 C CA . SER A 1 187 ? -8.324 -6.398 9.613 1.00 97.81 187 SER A CA 1
ATOM 1362 C C . SER A 1 187 ? -7.619 -6.624 10.945 1.00 97.81 187 SER A C 1
ATOM 1364 O O . SER A 1 187 ? -8.220 -7.000 11.950 1.00 97.81 187 SER A O 1
ATOM 1366 N N . ALA A 1 188 ? -6.319 -6.348 10.983 1.00 98.31 188 ALA A N 1
ATOM 1367 C CA . ALA A 1 188 ? -5.521 -6.367 12.200 1.00 98.31 188 ALA A CA 1
ATOM 1368 C C . ALA A 1 188 ? -4.747 -5.056 12.345 1.00 98.31 188 ALA A C 1
ATOM 1370 O O . ALA A 1 188 ? -3.794 -4.797 11.613 1.00 98.31 188 ALA A O 1
ATOM 1371 N N . LEU A 1 189 ? -5.124 -4.239 13.328 1.00 97.19 189 LEU A N 1
ATOM 1372 C CA . LEU A 1 189 ? -4.485 -2.965 13.643 1.00 97.19 189 LEU A CA 1
ATOM 1373 C C . LEU A 1 189 ? -3.701 -3.105 14.950 1.00 97.19 189 LEU A C 1
ATOM 1375 O O . LEU A 1 189 ? -4.257 -3.321 16.025 1.00 97.19 189 LEU A O 1
ATOM 1379 N N . THR A 1 190 ? -2.378 -2.978 14.875 1.00 96.31 190 THR A N 1
ATOM 1380 C CA . THR A 1 190 ? -1.475 -3.070 16.027 1.00 96.31 190 THR A CA 1
ATOM 1381 C C . THR A 1 190 ? -0.701 -1.778 16.223 1.00 96.31 190 THR A C 1
ATOM 1383 O O . THR A 1 190 ? 0.106 -1.377 15.389 1.00 96.31 190 THR A O 1
ATOM 1386 N N . GLN A 1 191 ? -0.861 -1.156 17.387 1.00 93.12 191 GLN A N 1
ATOM 1387 C CA . GLN A 1 191 ? -0.263 0.137 17.698 1.00 93.12 191 GLN A CA 1
ATOM 1388 C C . GLN A 1 191 ? 0.558 0.087 18.990 1.00 93.12 191 GLN A C 1
ATOM 1390 O O . GLN A 1 191 ? 0.074 -0.228 20.078 1.00 93.12 191 GLN A O 1
ATOM 1395 N N . GLY A 1 192 ? 1.838 0.446 18.899 1.00 92.44 192 GLY A N 1
ATOM 1396 C CA . GLY A 1 192 ? 2.777 0.430 20.020 1.00 92.44 192 GLY A CA 1
ATOM 1397 C C . GLY A 1 192 ? 2.666 1.655 20.932 1.00 92.44 192 GLY A C 1
ATOM 1398 O O . GLY A 1 192 ? 2.209 1.567 22.072 1.00 92.44 192 GLY A O 1
ATOM 1399 N N . LYS A 1 193 ? 3.179 2.798 20.467 1.00 94.50 193 LYS A N 1
ATOM 1400 C CA . LYS A 1 193 ? 3.157 4.107 21.141 1.00 94.50 193 LYS A CA 1
ATOM 1401 C C . LYS A 1 193 ? 2.559 5.149 20.204 1.00 94.50 193 LYS A C 1
ATOM 1403 O O . LYS A 1 193 ? 3.319 5.848 19.531 1.00 94.50 193 LYS A O 1
ATOM 1408 N N . ALA A 1 194 ? 1.239 5.248 20.170 1.00 91.69 194 ALA A N 1
ATOM 1409 C CA . ALA A 1 194 ? 0.551 5.992 19.125 1.00 91.69 194 ALA A CA 1
ATOM 1410 C C . ALA A 1 194 ? -0.449 7.027 19.651 1.00 91.69 194 ALA A C 1
ATOM 1412 O O . ALA A 1 194 ? -0.935 6.942 20.781 1.00 91.69 194 ALA A O 1
ATOM 1413 N N . VAL A 1 195 ? -0.730 8.011 18.803 1.00 95.38 195 VAL A N 1
ATOM 1414 C CA . VAL A 1 195 ? -2.026 8.690 18.786 1.00 95.38 195 VAL A CA 1
ATOM 1415 C C . VAL A 1 195 ? -2.719 8.216 17.521 1.00 95.38 195 VAL A C 1
ATOM 1417 O O . VAL A 1 195 ? -2.185 8.459 16.441 1.00 95.38 195 VAL A O 1
ATOM 1420 N N . ALA A 1 196 ? -3.847 7.537 17.657 1.00 93.81 196 ALA A N 1
ATOM 1421 C CA . ALA A 1 196 ? -4.528 6.916 16.534 1.00 93.81 196 ALA A CA 1
ATOM 1422 C C . ALA A 1 196 ? -5.995 7.311 16.471 1.00 93.81 196 ALA A C 1
ATOM 1424 O O . ALA A 1 196 ? -6.609 7.671 17.486 1.00 93.81 196 ALA A O 1
ATOM 1425 N N . ARG A 1 197 ? -6.520 7.274 15.253 1.00 97.12 197 ARG A N 1
ATOM 1426 C CA . ARG A 1 197 ? -7.933 7.419 14.968 1.00 97.12 197 ARG A CA 1
ATOM 1427 C C . ARG A 1 197 ? -8.286 6.417 13.884 1.00 97.12 197 ARG A C 1
ATOM 1429 O O . ARG A 1 197 ? -7.888 6.631 12.742 1.00 97.12 197 ARG A O 1
ATOM 1436 N N . ASP A 1 198 ? -9.064 5.417 14.255 1.00 97.31 198 ASP A N 1
ATOM 1437 C CA . ASP A 1 198 ? -9.372 4.293 13.386 1.00 97.31 198 ASP A CA 1
ATOM 1438 C C . ASP A 1 198 ? -10.880 4.323 13.098 1.00 97.31 198 ASP A C 1
ATOM 1440 O O . ASP A 1 198 ? -11.697 4.373 14.018 1.00 97.31 198 ASP A O 1
ATOM 1444 N N . GLU A 1 199 ? -11.260 4.375 11.824 1.00 98.44 199 GLU A N 1
ATOM 1445 C CA . GLU A 1 199 ? -12.655 4.385 11.371 1.00 98.44 199 GLU A CA 1
ATOM 1446 C C . GLU A 1 199 ? -12.897 3.132 10.523 1.00 98.44 199 GLU A C 1
ATOM 1448 O O . GLU A 1 199 ? -12.311 2.976 9.454 1.00 98.44 199 GLU A O 1
ATOM 1453 N N . LEU A 1 200 ? -13.739 2.221 11.010 1.00 98.50 200 LEU A N 1
ATOM 1454 C CA . LEU A 1 200 ? -14.048 0.946 10.365 1.00 98.50 200 LEU A CA 1
ATOM 1455 C C . LEU A 1 200 ? -15.512 0.931 9.923 1.00 98.50 200 LEU A C 1
ATOM 1457 O O . LEU A 1 200 ? -16.427 1.087 10.736 1.00 98.50 200 LEU A O 1
ATOM 1461 N N . HIS A 1 201 ? -15.739 0.693 8.635 1.00 98.25 201 HIS A N 1
ATOM 1462 C CA . HIS A 1 201 ? -17.055 0.645 8.011 1.00 98.25 201 HIS A CA 1
ATOM 1463 C C . HIS A 1 201 ? -17.248 -0.651 7.225 1.00 98.25 201 HIS A C 1
ATOM 1465 O O . HIS A 1 201 ? -16.535 -0.902 6.255 1.00 98.25 201 HIS A O 1
ATOM 1471 N N . ASN A 1 202 ? -18.278 -1.423 7.583 1.00 98.38 202 ASN A N 1
ATOM 1472 C CA . ASN A 1 202 ? -18.593 -2.712 6.958 1.00 98.38 202 ASN A CA 1
ATOM 1473 C C . ASN A 1 202 ? -17.387 -3.662 7.010 1.00 98.38 202 ASN A C 1
ATOM 1475 O O . ASN A 1 202 ? -16.821 -4.015 5.975 1.00 98.38 202 ASN A O 1
ATOM 1479 N N . VAL A 1 203 ? -16.982 -4.032 8.222 1.00 98.06 203 VAL A N 1
ATOM 1480 C CA . VAL A 1 203 ? -15.855 -4.944 8.445 1.00 98.06 203 VAL A CA 1
ATOM 1481 C C . VAL A 1 203 ? -16.379 -6.256 9.014 1.00 98.06 203 VAL A C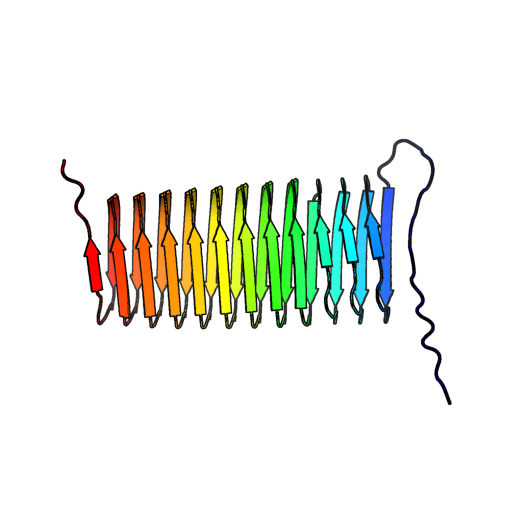 1
ATOM 1483 O O . VAL A 1 203 ? -17.196 -6.218 9.933 1.00 98.06 203 VAL A O 1
ATOM 1486 N N . ALA A 1 204 ? -15.967 -7.403 8.472 1.00 97.50 204 ALA A N 1
ATOM 1487 C CA . ALA A 1 204 ? -16.378 -8.680 9.053 1.00 97.50 204 ALA A CA 1
ATOM 1488 C C . ALA A 1 204 ? -15.623 -8.894 10.371 1.00 97.50 204 ALA A C 1
ATOM 1490 O O . ALA A 1 204 ? -16.211 -8.710 11.440 1.00 97.50 204 ALA A O 1
ATOM 1491 N N . ASP A 1 205 ? -14.308 -9.085 10.292 1.00 97.75 205 ASP A N 1
ATOM 1492 C CA . ASP A 1 205 ? -13.467 -9.379 11.445 1.00 97.75 205 ASP A CA 1
ATOM 1493 C C . ASP A 1 205 ? -12.434 -8.265 11.643 1.00 97.75 205 ASP A C 1
ATOM 1495 O O . ASP A 1 205 ? -11.772 -7.787 10.714 1.00 97.75 205 ASP A O 1
ATOM 1499 N N . SER A 1 206 ? -12.279 -7.809 12.887 1.00 96.50 206 SER A N 1
ATOM 1500 C CA . SER A 1 206 ? -11.258 -6.806 13.203 1.00 96.50 206 SER A CA 1
ATOM 1501 C C . SER A 1 206 ? -10.571 -7.074 14.529 1.00 96.50 206 SER A C 1
ATOM 1503 O O . SER A 1 206 ? -11.206 -7.384 15.530 1.00 96.50 206 SER A O 1
ATOM 1505 N N . ALA A 1 207 ? -9.253 -6.912 14.566 1.00 97.44 207 ALA A N 1
ATOM 1506 C CA . ALA A 1 207 ? -8.455 -7.019 15.777 1.00 97.44 207 ALA A CA 1
ATOM 1507 C C . ALA A 1 207 ? -7.674 -5.724 16.007 1.00 97.44 207 ALA A C 1
ATOM 1509 O O . ALA A 1 207 ? -6.710 -5.434 15.304 1.00 97.44 207 ALA A O 1
ATOM 1510 N N . LEU A 1 208 ? -8.058 -4.958 17.027 1.00 95.00 208 LEU A N 1
ATOM 1511 C CA . LEU A 1 208 ? -7.418 -3.699 17.404 1.00 95.00 208 LEU A CA 1
ATOM 1512 C C . LEU A 1 208 ? -6.605 -3.902 18.686 1.00 95.00 208 LEU A C 1
ATOM 1514 O O . LEU A 1 208 ? -7.142 -4.088 19.779 1.00 95.00 208 LEU A O 1
ATOM 1518 N N . THR A 1 209 ? -5.279 -3.862 18.567 1.00 94.25 209 THR A N 1
ATOM 1519 C CA . THR A 1 209 ? -4.343 -4.038 19.681 1.00 94.25 209 THR A CA 1
ATOM 1520 C C . THR A 1 209 ? -3.535 -2.775 19.931 1.00 94.25 209 THR A C 1
ATOM 1522 O O . THR A 1 209 ? -2.693 -2.381 19.129 1.00 94.25 209 THR A O 1
ATOM 1525 N N . GLN A 1 210 ? -3.702 -2.179 21.109 1.00 91.06 210 GLN A N 1
ATOM 1526 C CA . GLN A 1 210 ? -3.057 -0.918 21.473 1.00 91.06 210 GLN A CA 1
ATOM 1527 C C . GLN A 1 210 ? -2.196 -1.068 22.733 1.00 91.06 210 GLN A C 1
ATOM 1529 O O . GLN A 1 210 ? -2.652 -1.494 23.793 1.00 91.06 210 GLN A O 1
ATOM 1534 N N . GLY A 1 211 ? -0.921 -0.685 22.651 1.00 90.19 211 GLY A N 1
ATOM 1535 C CA . GLY A 1 211 ? 0.043 -0.788 23.748 1.00 90.19 211 GLY A CA 1
ATOM 1536 C C . GLY A 1 211 ? -0.005 0.389 24.727 1.00 90.19 211 GLY A 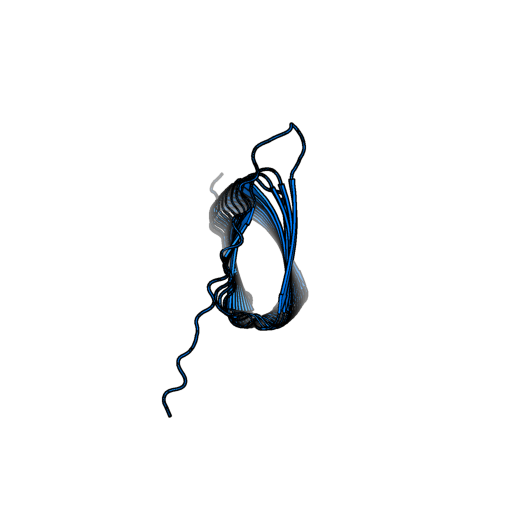C 1
ATOM 1537 O O . GLY A 1 211 ? -0.456 0.263 25.867 1.00 90.19 211 GLY A O 1
ATOM 1538 N N . LYS A 1 212 ? 0.558 1.528 24.316 1.00 91.50 212 LYS A N 1
ATOM 1539 C CA . LYS A 1 212 ? 0.581 2.812 25.035 1.00 91.50 212 LYS A CA 1
ATOM 1540 C C . LYS A 1 212 ? 0.038 3.894 24.111 1.00 91.50 212 LYS A C 1
ATOM 1542 O O . LYS A 1 212 ? 0.828 4.567 23.449 1.00 91.50 212 LYS A O 1
ATOM 1547 N N . ALA A 1 213 ? -1.278 4.037 24.058 1.00 87.00 213 ALA A N 1
ATOM 1548 C CA . ALA A 1 213 ? -1.925 4.848 23.038 1.00 87.00 213 ALA A CA 1
ATOM 1549 C C . ALA A 1 213 ? -2.910 5.872 23.608 1.00 87.00 213 ALA A C 1
ATOM 1551 O O . ALA A 1 213 ? -3.434 5.715 24.712 1.00 87.00 213 ALA A O 1
ATOM 1552 N N . VAL A 1 214 ? -3.144 6.922 22.827 1.00 91.69 214 VAL A N 1
ATOM 1553 C CA . VAL A 1 214 ? -4.409 7.657 22.848 1.00 91.69 214 VAL A CA 1
ATOM 1554 C C . VAL A 1 214 ? -5.129 7.270 21.568 1.00 91.69 214 VAL A C 1
ATOM 1556 O O . VAL A 1 214 ? -4.612 7.564 20.494 1.00 91.69 214 VAL A O 1
ATOM 1559 N N . ALA A 1 215 ? -6.266 6.603 21.687 1.00 91.06 215 ALA A N 1
ATOM 1560 C CA . ALA A 1 215 ? -6.990 6.068 20.546 1.00 91.06 215 ALA A CA 1
ATOM 1561 C C . ALA A 1 215 ? -8.426 6.572 20.508 1.00 91.06 215 ALA A C 1
ATOM 1563 O O . ALA A 1 215 ? -9.034 6.866 21.547 1.00 91.06 215 ALA A O 1
ATOM 1564 N N . ARG A 1 216 ? -8.942 6.689 19.291 1.00 94.50 216 ARG A N 1
ATOM 1565 C CA . ARG A 1 216 ? -10.349 6.929 19.029 1.00 94.50 216 ARG A CA 1
ATOM 1566 C C . ARG A 1 216 ? -10.783 5.998 17.912 1.00 94.50 216 ARG A C 1
ATOM 1568 O O . ARG A 1 216 ? -10.380 6.221 16.775 1.00 94.50 216 ARG A O 1
ATOM 1575 N N . ASP A 1 217 ? -11.651 5.062 18.250 1.00 94.75 217 ASP A N 1
ATOM 1576 C CA . ASP A 1 217 ? -12.057 4.002 17.340 1.00 94.75 217 ASP A CA 1
ATOM 1577 C C . ASP A 1 217 ? -13.554 4.186 17.035 1.00 94.75 217 ASP A C 1
ATOM 1579 O O . ASP A 1 217 ? -14.376 4.298 17.947 1.00 94.75 217 ASP A O 1
ATOM 1583 N N . GLU A 1 218 ? -13.920 4.299 15.761 1.00 97.75 218 GLU A N 1
ATOM 1584 C CA . GLU A 1 218 ? -15.309 4.420 15.300 1.00 97.75 218 GLU A CA 1
ATOM 1585 C C . GLU A 1 218 ? -15.647 3.205 14.434 1.00 97.75 218 GLU A C 1
ATOM 1587 O O . GLU A 1 218 ? -15.070 3.018 13.368 1.00 97.75 218 GLU A O 1
ATOM 1592 N N . LEU A 1 219 ? -16.569 2.360 14.893 1.00 97.88 219 LEU A N 1
ATOM 1593 C CA . LEU A 1 219 ? -16.956 1.123 14.214 1.00 97.88 219 LEU A CA 1
ATOM 1594 C C . LEU A 1 219 ? -18.419 1.219 13.770 1.00 97.88 219 LEU A C 1
ATOM 1596 O O . LEU A 1 219 ? -19.316 1.334 14.611 1.00 97.88 219 LEU A O 1
ATOM 1600 N N . HIS A 1 220 ? -18.673 1.104 12.463 1.00 98.06 220 HIS A N 1
ATOM 1601 C CA . HIS A 1 220 ? -20.020 0.948 11.909 1.00 98.06 220 HIS A CA 1
ATOM 1602 C C . HIS A 1 220 ? -20.160 -0.348 11.113 1.00 98.06 220 HIS A C 1
ATOM 1604 O O . HIS A 1 220 ? -19.422 -0.577 10.156 1.00 98.06 220 HIS A O 1
ATOM 1610 N N . ASN A 1 221 ? -21.180 -1.142 11.449 1.00 98.00 221 ASN A N 1
ATOM 1611 C CA . ASN A 1 221 ? -21.466 -2.432 10.815 1.00 98.00 221 ASN A CA 1
ATOM 1612 C C . ASN A 1 221 ? -20.247 -3.371 10.880 1.00 98.00 221 ASN A C 1
ATOM 1614 O O . ASN A 1 221 ? -19.706 -3.756 9.845 1.00 98.00 221 ASN A O 1
ATOM 1618 N N . VAL A 1 222 ? -19.801 -3.694 12.096 1.00 97.75 222 VAL A N 1
ATOM 1619 C CA . VAL A 1 222 ? -18.655 -4.589 12.326 1.00 97.75 222 VAL A CA 1
ATOM 1620 C C . VAL A 1 222 ? -19.124 -5.868 13.016 1.00 97.75 222 VAL A C 1
ATOM 1622 O O . VAL A 1 222 ? -19.829 -5.773 14.021 1.00 97.75 222 VAL A O 1
ATOM 1625 N N . ALA A 1 223 ? -18.799 -7.045 12.475 1.00 96.38 223 ALA A N 1
ATOM 1626 C CA . ALA A 1 223 ? -19.377 -8.306 12.951 1.00 96.38 223 ALA A CA 1
ATOM 1627 C C . ALA A 1 223 ? -18.627 -8.909 14.145 1.00 96.38 223 ALA A C 1
ATOM 1629 O O . ALA A 1 223 ? -19.273 -9.187 15.143 1.00 96.38 223 ALA A O 1
ATOM 1630 N N . ASP A 1 224 ? -17.301 -9.035 14.084 1.00 96.81 224 ASP A N 1
ATOM 1631 C CA . ASP A 1 224 ? -16.497 -9.702 15.116 1.00 96.81 224 ASP A CA 1
ATOM 1632 C C . ASP A 1 224 ? -15.268 -8.856 15.526 1.00 96.81 224 ASP A C 1
ATOM 1634 O O . ASP A 1 224 ? -14.117 -9.216 15.254 1.00 96.81 224 ASP A O 1
ATOM 1638 N N . PRO A 1 225 ? -15.451 -7.686 16.178 1.00 96.50 225 PRO A N 1
ATOM 1639 C CA . PRO A 1 225 ? -14.319 -6.892 16.632 1.00 96.50 225 PRO A CA 1
ATOM 1640 C C . PRO A 1 225 ? -13.722 -7.413 17.945 1.00 96.50 225 PRO A C 1
ATOM 1642 O O . PRO A 1 225 ? -14.418 -7.668 18.931 1.00 96.50 225 PRO A O 1
ATOM 1645 N N . ALA A 1 226 ? -12.396 -7.466 18.001 1.00 96.06 226 ALA A N 1
ATOM 1646 C CA . ALA A 1 226 ? -11.601 -7.774 19.178 1.00 96.06 226 ALA A CA 1
ATOM 1647 C C . ALA A 1 226 ? -10.699 -6.591 19.547 1.00 96.06 226 ALA A C 1
ATOM 1649 O O . ALA A 1 226 ? -9.716 -6.300 18.867 1.00 96.06 226 ALA A O 1
ATOM 1650 N N . LEU A 1 227 ? -11.001 -5.919 20.658 1.00 92.44 227 LEU A N 1
ATOM 1651 C CA . LEU A 1 227 ? -10.235 -4.776 21.153 1.00 92.44 227 LEU A CA 1
ATOM 1652 C C . LEU A 1 227 ? -9.399 -5.176 22.371 1.00 92.44 227 LEU A C 1
ATOM 1654 O O . LEU A 1 227 ? -9.918 -5.583 23.411 1.00 92.44 227 LEU A O 1
ATOM 1658 N N . SER A 1 228 ? -8.083 -5.005 22.274 1.00 91.94 228 SER A N 1
ATOM 1659 C CA . SER A 1 228 ? -7.126 -5.277 23.346 1.00 91.94 228 SER A CA 1
ATOM 1660 C C . SER A 1 228 ? -6.281 -4.044 23.643 1.00 91.94 228 SER A C 1
ATOM 1662 O O . SER A 1 228 ? -5.430 -3.637 22.853 1.00 91.94 228 SER A O 1
ATOM 1664 N N . GLN A 1 229 ? -6.453 -3.480 24.835 1.00 86.31 229 GLN A N 1
ATOM 1665 C CA . GLN A 1 229 ? -5.802 -2.240 25.239 1.00 86.31 229 GLN A CA 1
ATOM 1666 C C . GLN A 1 229 ? -4.915 -2.435 26.473 1.00 86.31 229 GLN A C 1
ATOM 1668 O O . GLN A 1 229 ? -5.337 -2.907 27.533 1.00 86.31 229 GLN A O 1
ATOM 1673 N N . GLY A 1 230 ? -3.652 -2.034 26.333 1.00 86.62 230 GLY A N 1
ATOM 1674 C CA . GLY A 1 230 ? -2.670 -1.934 27.403 1.00 86.62 230 GLY A CA 1
ATOM 1675 C C . GLY A 1 230 ? -2.861 -0.664 28.234 1.00 86.62 230 GLY A C 1
ATOM 1676 O O . GLY A 1 230 ? -3.919 -0.414 28.794 1.00 86.62 230 GLY A O 1
ATOM 1677 N N . LYS A 1 231 ? -1.817 0.165 28.338 1.00 85.88 231 LYS A N 1
ATOM 1678 C CA . LYS A 1 231 ? -1.899 1.476 29.005 1.00 85.88 231 LYS A CA 1
ATOM 1679 C C . LYS A 1 231 ? -2.414 2.518 28.014 1.00 85.88 231 LYS A C 1
ATOM 1681 O O . LYS A 1 231 ? -1.622 3.329 27.530 1.00 85.88 231 LYS A O 1
ATOM 1686 N N . ALA A 1 232 ? -3.703 2.466 27.706 1.00 79.19 232 ALA A N 1
ATOM 1687 C CA . ALA A 1 232 ? -4.331 3.351 26.735 1.00 79.19 232 ALA A CA 1
ATOM 1688 C C . ALA A 1 232 ? -5.347 4.306 27.377 1.00 79.19 232 ALA A C 1
ATOM 1690 O O . ALA A 1 232 ? -5.919 4.026 28.432 1.00 79.19 232 ALA A O 1
ATOM 1691 N N . VAL A 1 233 ? -5.551 5.445 26.720 1.00 86.00 233 VAL A N 1
ATOM 1692 C CA . VAL A 1 233 ? -6.776 6.241 26.833 1.00 86.00 233 VAL A CA 1
ATOM 1693 C C . VAL A 1 233 ? -7.519 6.029 25.526 1.00 86.00 233 VAL A C 1
ATOM 1695 O O . VAL A 1 233 ? -7.032 6.472 24.490 1.00 86.00 233 VAL A O 1
ATOM 1698 N N . ALA A 1 234 ? -8.658 5.350 25.578 1.00 86.25 234 ALA A N 1
ATOM 1699 C CA . ALA A 1 234 ? -9.446 5.041 24.397 1.00 86.25 234 ALA A CA 1
ATOM 1700 C C . ALA A 1 234 ? -10.842 5.645 24.486 1.00 86.25 234 ALA A C 1
ATOM 1702 O O . ALA A 1 234 ? -11.380 5.868 25.579 1.00 86.25 234 ALA A O 1
ATOM 1703 N N . ARG A 1 235 ? -11.401 5.922 23.316 1.00 90.62 235 ARG A N 1
ATOM 1704 C CA . ARG A 1 235 ? -12.790 6.306 23.134 1.00 90.62 235 ARG A CA 1
ATOM 1705 C C . ARG A 1 235 ? -13.319 5.548 21.931 1.00 90.62 235 ARG A C 1
ATOM 1707 O O . ARG A 1 235 ? -12.910 5.850 20.815 1.00 90.62 235 ARG A O 1
ATOM 1714 N N . ASP A 1 236 ? -14.293 4.690 22.187 1.00 91.69 236 ASP A N 1
ATOM 1715 C CA . ASP A 1 236 ? -14.838 3.803 21.169 1.00 91.69 236 ASP A CA 1
ATOM 1716 C C . ASP A 1 236 ? -16.297 4.208 20.897 1.00 91.69 236 ASP A C 1
ATOM 1718 O O . ASP A 1 236 ? -17.092 4.383 21.829 1.00 91.69 236 ASP A O 1
ATOM 1722 N N . GLU A 1 237 ? -16.644 4.422 19.630 1.00 95.75 237 GLU A N 1
ATOM 1723 C CA . GLU A 1 237 ? -18.002 4.714 19.161 1.00 95.75 237 GLU A CA 1
ATOM 1724 C C . GLU A 1 237 ? -18.472 3.544 18.290 1.00 95.75 237 GLU A C 1
ATOM 1726 O O . GLU A 1 237 ? -17.880 3.260 17.255 1.00 95.75 237 GLU A O 1
ATOM 1731 N N . LEU A 1 238 ? -19.512 2.833 18.736 1.00 95.62 238 LEU A N 1
ATOM 1732 C CA . LEU A 1 238 ? -19.934 1.560 18.146 1.00 95.62 238 LEU A CA 1
ATOM 1733 C C . LEU A 1 238 ? -21.371 1.654 17.626 1.00 95.62 238 LEU A C 1
ATOM 1735 O O . LEU A 1 238 ? -22.294 1.921 18.400 1.00 95.62 238 LEU A O 1
ATOM 1739 N N . HIS A 1 239 ? -21.578 1.369 16.343 1.00 97.00 239 HIS A N 1
ATOM 1740 C CA . HIS A 1 239 ? -22.890 1.336 15.700 1.00 97.00 239 HIS A CA 1
ATOM 1741 C C . HIS A 1 239 ? -23.065 0.043 14.895 1.00 97.00 239 HIS A C 1
ATOM 1743 O O . HIS A 1 239 ? -22.277 -0.254 14.004 1.00 97.00 239 HIS A O 1
ATOM 1749 N N . ASN A 1 240 ? -24.131 -0.715 15.175 1.00 96.75 240 ASN A N 1
ATOM 1750 C CA . ASN A 1 240 ? -24.394 -2.019 14.545 1.00 96.75 240 ASN A CA 1
ATOM 1751 C C . ASN A 1 240 ? -23.197 -2.977 14.643 1.00 96.75 240 ASN A C 1
ATOM 1753 O O . ASN A 1 240 ? -22.759 -3.546 13.647 1.00 96.75 240 ASN A O 1
ATOM 1757 N N . VAL A 1 241 ? -22.661 -3.114 15.853 1.00 96.88 241 VAL A N 1
ATOM 1758 C CA . VAL A 1 241 ? -21.563 -4.031 16.138 1.00 96.88 241 VAL A CA 1
ATOM 1759 C C . VAL A 1 241 ? -22.122 -5.318 16.743 1.00 96.88 241 VAL A C 1
ATOM 1761 O O . VAL A 1 241 ? -22.902 -5.246 17.698 1.00 96.88 241 VAL A O 1
ATOM 1764 N N . ALA A 1 242 ? -21.751 -6.470 16.186 1.00 95.31 242 ALA A N 1
ATOM 1765 C CA . ALA A 1 242 ? -22.064 -7.790 16.738 1.00 95.31 242 ALA A CA 1
ATOM 1766 C C . ALA A 1 242 ? -20.836 -8.377 17.459 1.00 95.31 242 ALA A C 1
ATOM 1768 O O . ALA A 1 242 ? -19.772 -7.771 17.419 1.00 95.31 242 ALA A O 1
ATOM 1769 N N . ASP A 1 243 ? -21.039 -9.451 18.233 1.00 95.69 243 ASP A N 1
ATOM 1770 C CA . ASP A 1 243 ? -20.025 -10.400 18.745 1.00 95.69 243 ASP A CA 1
ATOM 1771 C C . ASP A 1 243 ? -18.669 -9.840 19.242 1.00 95.69 243 ASP A C 1
ATOM 1773 O O . ASP A 1 243 ? -17.634 -10.504 19.274 1.00 95.69 243 ASP A O 1
ATOM 1777 N N . ALA A 1 244 ? -18.698 -8.615 19.766 1.00 93.94 244 ALA A N 1
ATOM 1778 C CA . ALA A 1 244 ? -17.509 -7.884 20.166 1.00 93.94 244 ALA A CA 1
ATOM 1779 C C . ALA A 1 244 ? -16.838 -8.436 21.432 1.00 93.94 244 ALA A C 1
ATOM 1781 O O . ALA A 1 244 ? -17.486 -8.727 22.445 1.00 93.94 244 ALA A O 1
ATOM 1782 N N . THR A 1 245 ? -15.505 -8.457 21.423 1.00 94.19 245 THR A N 1
ATOM 1783 C CA . THR A 1 245 ? -14.671 -8.815 22.575 1.00 94.19 245 THR A CA 1
ATOM 1784 C C . THR A 1 245 ? -13.777 -7.649 22.999 1.00 94.19 245 THR A C 1
ATOM 1786 O O . THR A 1 245 ? -13.092 -7.035 22.187 1.00 94.19 245 THR A O 1
ATOM 1789 N N . PHE A 1 246 ? -13.758 -7.340 24.300 1.00 89.88 246 PHE A N 1
ATOM 1790 C CA . PHE A 1 246 ? -13.009 -6.204 24.852 1.00 89.88 246 PHE A CA 1
ATOM 1791 C C . PHE A 1 246 ? -12.109 -6.638 26.012 1.00 89.88 246 PHE A C 1
ATOM 1793 O O . PHE A 1 246 ? -12.567 -7.244 26.984 1.00 89.88 246 PHE A O 1
ATOM 1800 N N . ASN A 1 247 ? -10.826 -6.283 25.951 1.00 88.19 247 ASN A N 1
ATOM 1801 C CA . ASN A 1 247 ? -9.838 -6.547 26.992 1.00 88.19 247 ASN A CA 1
ATOM 1802 C C . ASN A 1 247 ? -9.035 -5.282 27.317 1.00 88.19 247 ASN A C 1
ATOM 1804 O O . ASN A 1 247 ? -8.042 -4.968 26.662 1.00 88.19 247 ASN A O 1
ATOM 1808 N N . HIS A 1 248 ? -9.438 -4.570 28.369 1.00 77.31 248 HIS A N 1
ATOM 1809 C CA . HIS A 1 248 ? -8.780 -3.337 28.804 1.00 77.31 248 HIS A CA 1
ATOM 1810 C C . HIS A 1 248 ? -7.987 -3.557 30.101 1.00 77.31 248 HIS A C 1
ATOM 1812 O O . HIS A 1 248 ? -8.550 -3.913 31.140 1.00 77.31 248 HIS A O 1
ATOM 1818 N N . LYS A 1 249 ? -6.677 -3.274 30.095 1.00 69.69 249 LYS A N 1
ATOM 1819 C CA . LYS A 1 249 ? -5.876 -3.189 31.329 1.00 69.69 249 LYS A CA 1
ATOM 1820 C C . LYS A 1 249 ? -5.909 -1.766 31.889 1.00 69.69 249 LYS A C 1
ATOM 1822 O O . LYS A 1 249 ? -5.188 -0.888 31.431 1.00 69.69 249 LYS A O 1
ATOM 1827 N N . ALA A 1 250 ? -6.704 -1.544 32.936 1.00 52.94 250 ALA A N 1
ATOM 1828 C CA . ALA A 1 250 ? -6.797 -0.245 33.603 1.00 52.94 250 ALA A CA 1
ATOM 1829 C C . ALA A 1 250 ? -5.424 0.277 34.088 1.00 52.94 250 ALA A C 1
ATOM 1831 O O . ALA A 1 250 ? -4.658 -0.436 34.743 1.00 52.94 250 ALA A O 1
ATOM 1832 N N . SER A 1 251 ? -5.124 1.552 33.818 1.00 54.69 251 SER A N 1
ATOM 1833 C CA . SER A 1 251 ? -3.997 2.252 34.443 1.00 54.69 251 SER A CA 1
ATOM 1834 C C . SER A 1 251 ? -4.403 2.687 35.857 1.00 54.69 251 SER A C 1
ATOM 1836 O O . SER A 1 251 ? -5.218 3.596 35.999 1.00 54.69 251 SER A O 1
ATOM 1838 N N . ALA A 1 252 ? -3.854 2.047 36.900 1.00 44.09 252 ALA A N 1
ATOM 1839 C CA . ALA A 1 252 ? -3.990 2.514 38.285 1.00 44.09 2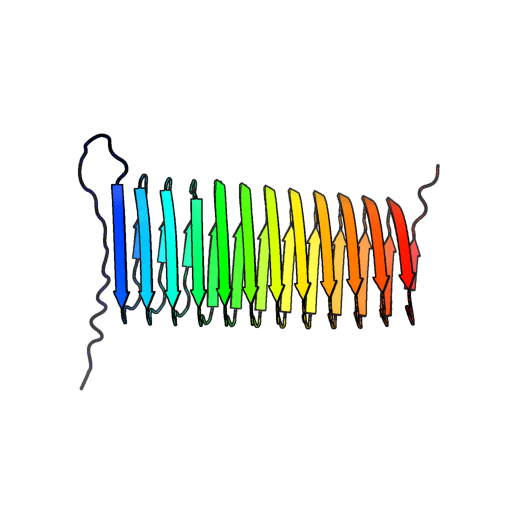52 ALA A CA 1
ATOM 1840 C C . ALA A 1 252 ? -3.516 3.978 38.378 1.00 44.09 252 ALA A C 1
ATOM 1842 O O . ALA A 1 252 ? -2.416 4.290 37.911 1.00 44.09 252 ALA A O 1
ATOM 1843 N N . ARG A 1 253 ? -4.393 4.856 38.882 1.00 37.38 253 ARG A N 1
ATOM 1844 C CA . ARG A 1 253 ? -4.117 6.283 39.109 1.00 37.38 253 ARG A CA 1
ATOM 1845 C C . ARG A 1 253 ? -3.147 6.482 40.265 1.00 37.38 253 ARG A C 1
ATOM 1847 O O . ARG A 1 253 ? -3.278 5.736 41.259 1.00 37.38 253 ARG A O 1
#

Foldseek 3Di:
DDPPDPQPAPAPDPPDDDDDDAAEEEEEEECHEAHEAEEESHEYEYEYYCYEAYEYYYADYEYEYAYECYEEYEAEHACYEYEYAYEQYEEYEAEAYNYEYEYAEYNYAYYEYAYAQYEYEAHEENYAEYEYYYENYEYEYEYYQYAEYEHHYERYEYEYAYENYAEYEHAYAAYEYEYEYEQYAEYEHAEAHYEYEYEAYQYAEYEHHYAQYEYEYEYAQYEEYEYAEHNYNYHYHDYNYHNYHYHYDDDDD

Radius of gyration: 21.45 Å; Cα contacts (8 Å, |Δi|>4): 818; chains: 1; bounding box: 56×48×74 Å

pLDDT: mean 89.38, std 17.33, range [26.17, 98.81]

Secondary structure (DSSP, 8-state):
----------EE-------SSPEEEEEEEES-BS-EEEESSEEEEEEEEEEES-EEEESS-EEEEEEEEEES-EEEESSSEEEEEEEEEEEEEEEESSSEEEEEEEEEEEEEEEESSSEEEEEEEEEEEEEEEESS-EEEEEEEEEEEEEEEESS-B--EEEEEEEEEEEEESS-EEEEEEEEEEEEEEEESS-EEEEEEEEEEEEEEEESS-EEEEEEEEEEEEEEEESS-EEEEEEEEE-S-EEEE-----

Sequence (253 aa):
MQISLVTLSVLVTLAAARPSGVLQLRDELHNVADPVLSSSKSVARDELHNVADPALAQGKAVARDELHNVADPALSSGKSVARDELHNVADSVLSSGKSVARDELHNVADSALSSGKAIARDELHNVADSALTQGKAVARDELHNVADSALTQGKAVARDELHNVADSALSQGKAVARDELHNVADSALTQGKAVARDELHNVADSALTQGKAVARDELHNVADPALSQGKAVARDELHNVADATFNHKASAR

Solvent-accessible surface area (backbone atoms only — not comparable to full-atom values): 11500 Å² total; per-residue (Å²): 132,87,79,78,79,78,82,66,70,57,70,64,74,87,84,75,87,78,73,103,65,77,45,79,48,76,49,79,48,68,72,44,57,51,40,45,45,66,46,61,56,23,39,41,37,40,40,39,34,49,28,36,46,35,38,40,40,35,31,49,23,40,40,39,40,42,38,35,46,28,37,46,37,38,40,36,36,31,53,22,40,44,36,38,40,40,33,47,28,47,38,38,40,40,38,37,33,54,22,39,43,36,39,40,40,35,46,27,43,36,38,38,40,36,33,40,48,22,39,43,35,40,39,40,34,44,28,43,38,40,37,40,38,34,39,46,25,41,41,38,39,39,40,34,47,28,42,36,40,38,40,38,34,41,44,28,40,41,36,40,40,40,34,46,28,41,38,38,39,39,40,35,40,42,28,40,41,37,40,40,41,34,46,28,43,37,40,36,41,38,35,41,41,29,41,41,36,38,38,40,34,45,27,45,37,35,38,43,37,35,40,41,27,42,41,36,40,39,37,35,44,26,43,40,38,37,41,38,33,36,59,52,51,74,46,78,46,80,39,70,62,40,80,65,43,81,45,76,47,80,73,85,127

Organism: Diaporthe helianthi (NCBI:txid158607)

Nearest PDB structures (foldseek):
  2b0r-assembly1_A  TM=2.755E-01  e=1.814E+00  Cryptosporidium parvum
  4dn7-assembly1_B  TM=1.637E-01  e=6.191E-01  Methanosarcina mazei Go1
  4kh3-assembly1_A  TM=1.686E-01  e=2.226E+00  Escherichia coli CFT073